Protein AF-A0A812PY19-F1 (afdb_monomer_lite)

Radius of gyration: 70.8 Å; chains: 1; bounding box: 103×45×211 Å

Structure (mmCIF, N/CA/C/O backbone):
data_AF-A0A812PY19-F1
#
_entry.id   AF-A0A812PY19-F1
#
loop_
_atom_site.group_PDB
_atom_site.id
_atom_site.type_symbol
_atom_site.label_atom_id
_atom_site.label_alt_id
_atom_site.label_comp_id
_atom_site.label_asym_id
_atom_site.label_entity_id
_atom_site.label_seq_id
_atom_site.pdbx_PDB_ins_code
_atom_site.Cartn_x
_atom_site.Cartn_y
_atom_site.Cartn_z
_atom_site.occupancy
_atom_site.B_iso_or_equiv
_atom_site.auth_seq_id
_atom_site.auth_comp_id
_atom_site.auth_asym_id
_atom_site.auth_atom_id
_atom_site.pdbx_PDB_model_num
ATOM 1 N N . MET A 1 1 ? 29.031 12.511 -38.039 1.00 72.50 1 MET A N 1
ATOM 2 C CA . MET A 1 1 ? 30.240 11.744 -37.637 1.00 72.50 1 MET A CA 1
ATOM 3 C C . MET A 1 1 ? 30.817 12.139 -36.275 1.00 72.50 1 MET A C 1
ATOM 5 O O . MET A 1 1 ? 30.795 11.296 -35.391 1.00 72.50 1 MET A O 1
ATOM 9 N N . GLN A 1 2 ? 31.291 13.374 -36.047 1.00 78.25 2 GLN A N 1
ATOM 10 C CA . GLN A 1 2 ? 31.899 13.761 -34.751 1.00 78.25 2 GLN A CA 1
ATOM 11 C C . GLN A 1 2 ? 30.943 13.618 -33.550 1.00 78.25 2 GLN A C 1
ATOM 13 O O . GLN A 1 2 ? 31.349 13.144 -32.495 1.00 78.25 2 GLN A O 1
ATOM 18 N N . LYS A 1 3 ? 29.652 13.936 -33.733 1.00 83.81 3 LYS A N 1
ATOM 19 C CA . LYS A 1 3 ? 28.609 13.741 -32.708 1.00 83.81 3 LYS A CA 1
ATOM 20 C C . LYS A 1 3 ? 28.518 12.274 -32.245 1.00 83.81 3 LYS A C 1
ATOM 22 O O . LYS A 1 3 ? 28.540 12.000 -31.049 1.00 83.81 3 LYS A O 1
ATOM 27 N N . LEU A 1 4 ? 28.527 11.321 -33.184 1.00 83.88 4 LEU A N 1
ATOM 28 C CA . LEU A 1 4 ? 28.484 9.878 -32.893 1.00 83.88 4 LEU A CA 1
ATOM 29 C C . LEU A 1 4 ? 29.721 9.391 -32.121 1.00 83.88 4 LEU A C 1
ATOM 31 O O . LEU A 1 4 ?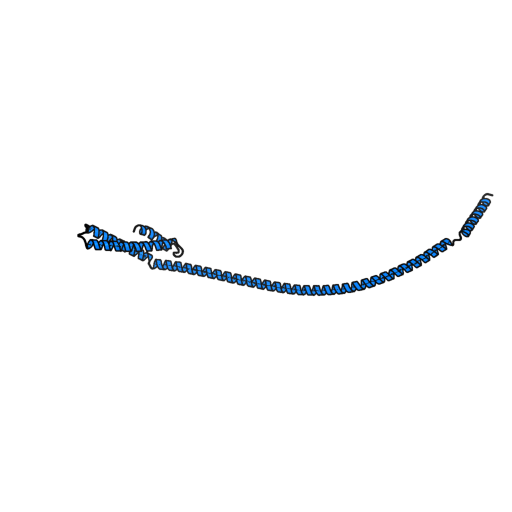 29.601 8.515 -31.267 1.00 83.88 4 LEU A O 1
ATOM 35 N N . GLN A 1 5 ? 30.894 9.981 -32.378 1.00 82.62 5 GLN A N 1
ATOM 36 C CA . GLN A 1 5 ? 32.133 9.640 -31.668 1.00 82.62 5 GLN A CA 1
ATOM 37 C C . GLN A 1 5 ? 32.086 10.014 -30.177 1.00 82.62 5 GLN A C 1
ATOM 39 O O . GLN A 1 5 ? 32.750 9.362 -29.377 1.00 82.62 5 GLN A O 1
ATOM 44 N N . GLY A 1 6 ? 31.288 11.018 -29.795 1.00 85.12 6 GLY A N 1
ATOM 45 C CA . GLY A 1 6 ? 31.064 11.386 -28.393 1.00 85.12 6 GLY A CA 1
ATOM 46 C C . GLY A 1 6 ? 29.953 10.577 -27.717 1.00 85.12 6 GLY A C 1
ATOM 47 O O . GLY A 1 6 ? 30.121 10.120 -26.589 1.00 85.12 6 GLY A O 1
ATOM 48 N N . LEU A 1 7 ? 28.836 10.355 -28.417 1.00 89.69 7 LEU A N 1
ATOM 49 C CA . LEU A 1 7 ? 27.648 9.704 -27.849 1.00 89.69 7 LEU A CA 1
ATOM 50 C C . LEU A 1 7 ? 27.813 8.187 -27.670 1.00 89.69 7 LEU A C 1
ATOM 52 O O . LEU A 1 7 ? 27.330 7.607 -26.697 1.00 89.69 7 LEU A O 1
ATOM 56 N N . PHE A 1 8 ? 28.508 7.521 -28.592 1.00 91.62 8 PHE A N 1
ATOM 57 C CA . PHE A 1 8 ? 28.593 6.062 -28.598 1.00 91.62 8 PHE A CA 1
ATOM 58 C C . PHE A 1 8 ? 29.410 5.456 -27.434 1.00 91.62 8 PHE A C 1
ATOM 60 O O . PHE A 1 8 ? 28.961 4.463 -26.851 1.00 91.62 8 PHE A O 1
ATOM 67 N N . PRO A 1 9 ? 30.564 6.024 -27.018 1.00 92.75 9 PRO A N 1
ATOM 68 C CA . PRO A 1 9 ? 31.274 5.567 -25.821 1.00 92.75 9 PRO A CA 1
ATOM 69 C C . PRO A 1 9 ? 30.437 5.704 -24.547 1.00 92.75 9 PRO A C 1
ATOM 71 O O . PRO A 1 9 ? 30.448 4.809 -23.699 1.00 92.75 9 PRO A O 1
ATOM 74 N N . GLU A 1 10 ? 29.682 6.798 -24.424 1.00 91.94 10 GLU A N 1
ATOM 75 C CA . GLU A 1 10 ? 28.780 7.004 -23.296 1.00 91.94 10 GLU A CA 1
ATOM 76 C C . GLU A 1 10 ? 27.655 5.966 -23.292 1.00 91.94 10 GLU A C 1
ATOM 78 O O . GLU A 1 10 ? 27.400 5.341 -22.263 1.00 91.94 10 GLU A O 1
ATOM 83 N N . TRP A 1 11 ? 27.044 5.712 -24.448 1.00 94.94 11 TRP A N 1
ATOM 84 C CA . TRP A 1 11 ? 26.021 4.683 -24.597 1.00 94.94 11 TRP A CA 1
ATOM 85 C C . TRP A 1 11 ? 26.539 3.293 -24.222 1.00 94.94 11 TRP A C 1
ATOM 87 O O . TRP A 1 11 ? 25.892 2.578 -23.456 1.00 94.94 11 TRP A O 1
ATOM 97 N N . ARG A 1 12 ? 27.740 2.928 -24.688 1.00 93.19 12 ARG A N 1
ATOM 98 C CA . ARG A 1 12 ? 28.371 1.645 -24.352 1.00 93.19 12 ARG A CA 1
ATOM 99 C C . ARG A 1 12 ? 28.661 1.531 -22.855 1.00 93.19 12 ARG A C 1
ATOM 101 O O . ARG A 1 12 ? 28.470 0.459 -22.285 1.00 93.19 12 ARG A O 1
ATOM 108 N N . ARG A 1 13 ? 29.085 2.624 -22.212 1.00 94.00 13 ARG A N 1
ATOM 109 C CA . ARG A 1 13 ? 29.260 2.675 -20.755 1.00 94.00 13 ARG A CA 1
ATOM 110 C C . ARG A 1 13 ? 27.929 2.420 -20.051 1.00 94.00 13 ARG A C 1
ATOM 112 O O . ARG A 1 13 ? 27.855 1.510 -19.235 1.00 94.00 13 ARG A O 1
ATOM 119 N N . LEU A 1 14 ? 26.883 3.171 -20.402 1.00 93.12 14 LEU A N 1
ATOM 120 C CA . LEU A 1 14 ? 25.559 3.047 -19.784 1.00 93.12 14 LEU A CA 1
ATOM 121 C C . LEU A 1 14 ? 24.952 1.651 -19.974 1.00 93.12 14 LEU A C 1
ATOM 123 O O . LEU A 1 14 ? 24.396 1.104 -19.024 1.00 93.12 14 LEU A O 1
ATOM 127 N N . LEU A 1 15 ? 25.132 1.042 -21.152 1.00 93.62 15 LEU A N 1
ATOM 128 C CA . LEU A 1 15 ? 24.702 -0.329 -21.439 1.00 93.62 15 LEU A CA 1
ATOM 129 C C . LEU A 1 15 ? 25.294 -1.350 -20.451 1.00 93.62 15 LEU A C 1
ATOM 131 O O . LEU A 1 15 ? 24.633 -2.321 -20.084 1.00 93.62 15 LEU A O 1
ATOM 135 N N . GLN A 1 16 ? 26.548 -1.152 -20.040 1.00 90.06 16 GLN A N 1
ATOM 136 C CA . GLN A 1 16 ? 27.258 -2.068 -19.147 1.00 90.06 16 GLN A CA 1
ATOM 137 C C . GLN A 1 16 ? 27.025 -1.753 -17.667 1.00 90.06 16 GLN A C 1
ATOM 139 O O . GLN A 1 16 ? 26.966 -2.675 -16.855 1.00 90.06 16 GLN A O 1
ATOM 144 N N . THR A 1 17 ? 26.912 -0.472 -17.305 1.00 89.81 17 THR A N 1
ATOM 145 C CA . THR A 1 17 ? 26.901 -0.043 -15.900 1.00 89.81 17 THR A CA 1
ATOM 146 C C . THR A 1 17 ? 25.509 0.064 -15.294 1.00 89.81 17 THR A C 1
ATOM 148 O O . THR A 1 17 ? 25.368 -0.102 -14.085 1.00 89.81 17 THR A O 1
ATOM 151 N N . GLU A 1 18 ? 24.484 0.369 -16.090 1.00 91.00 18 GLU A N 1
ATOM 152 C CA . GLU A 1 18 ? 23.144 0.667 -15.578 1.00 91.00 18 GLU A CA 1
ATOM 153 C C . GLU A 1 18 ? 22.121 -0.415 -15.941 1.00 91.00 18 GLU A C 1
ATOM 155 O O . GLU A 1 18 ? 22.336 -1.257 -16.814 1.00 91.00 18 GLU A O 1
ATOM 160 N N . ASN A 1 19 ? 20.981 -0.405 -15.241 1.00 90.38 19 ASN A N 1
ATOM 161 C CA . ASN A 1 19 ? 19.816 -1.163 -15.679 1.00 90.38 19 ASN A CA 1
ATOM 162 C C . ASN A 1 19 ? 19.140 -0.381 -16.808 1.00 90.38 19 ASN A C 1
ATOM 164 O O . ASN A 1 19 ? 18.498 0.647 -16.576 1.00 90.38 19 ASN A O 1
ATOM 168 N N . THR A 1 20 ? 19.280 -0.896 -18.021 1.00 90.88 20 THR A N 1
ATOM 169 C CA . THR A 1 20 ? 18.811 -0.270 -19.265 1.00 90.88 20 THR A CA 1
ATOM 170 C C . THR A 1 20 ? 17.306 -0.010 -19.283 1.00 90.88 20 THR A C 1
ATOM 172 O O . THR A 1 20 ? 16.842 0.932 -19.920 1.00 90.88 20 THR A O 1
ATOM 175 N N . ALA A 1 21 ? 16.528 -0.795 -18.538 1.00 87.94 21 ALA A N 1
ATOM 176 C CA . ALA A 1 21 ? 15.084 -0.642 -18.468 1.00 87.94 21 ALA A CA 1
ATOM 177 C C . ALA A 1 21 ? 14.628 0.410 -17.429 1.00 87.94 21 ALA A C 1
ATOM 179 O O . ALA A 1 21 ? 13.515 0.931 -17.545 1.00 87.94 21 ALA A O 1
ATOM 180 N N . ARG A 1 22 ? 15.472 0.776 -16.448 1.00 88.69 22 ARG A N 1
ATOM 181 C CA . ARG A 1 22 ? 15.207 1.867 -15.478 1.00 88.69 22 ARG A CA 1
ATOM 182 C C . ARG A 1 22 ? 15.828 3.202 -15.859 1.00 88.69 22 ARG A C 1
ATOM 184 O O . ARG A 1 22 ? 15.306 4.234 -15.457 1.00 88.69 22 ARG A O 1
ATOM 191 N N . SER A 1 23 ? 16.964 3.180 -16.544 1.00 93.31 23 SER A N 1
ATOM 192 C CA . SER A 1 23 ? 17.710 4.396 -16.852 1.00 93.31 23 SER A CA 1
ATOM 193 C C . SER A 1 23 ? 17.048 5.158 -17.996 1.00 93.31 23 SER A C 1
ATOM 195 O O . SER A 1 23 ? 17.115 4.735 -19.148 1.00 93.31 23 SER A O 1
ATOM 197 N N . GLU A 1 24 ? 16.419 6.291 -17.683 1.00 92.38 24 GLU A N 1
ATOM 198 C CA . GLU A 1 24 ? 15.851 7.188 -18.699 1.00 92.38 24 GLU A CA 1
ATOM 199 C C . GLU A 1 24 ? 16.943 7.760 -19.606 1.00 92.38 24 GLU A C 1
ATOM 201 O O . GLU A 1 24 ? 16.808 7.720 -20.825 1.00 92.38 24 GLU A O 1
ATOM 206 N N . ARG A 1 25 ? 18.097 8.132 -19.035 1.00 92.31 25 ARG A N 1
ATOM 207 C CA . ARG A 1 25 ? 19.262 8.603 -19.799 1.00 92.31 25 ARG A CA 1
ATOM 208 C C . ARG A 1 25 ? 19.726 7.582 -20.837 1.00 92.31 25 ARG A C 1
ATOM 210 O O . ARG A 1 25 ? 20.057 7.956 -21.956 1.00 92.31 25 ARG A O 1
ATOM 217 N N . PHE A 1 26 ? 19.755 6.291 -20.489 1.00 94.19 26 PHE A N 1
ATOM 218 C CA . PHE A 1 26 ? 20.101 5.249 -21.457 1.00 94.19 26 PHE A CA 1
ATOM 219 C C . PHE A 1 26 ? 19.066 5.151 -22.584 1.00 94.19 26 PHE A C 1
ATOM 221 O O . PHE A 1 26 ? 19.457 5.031 -23.742 1.00 94.19 26 PHE A O 1
ATOM 228 N N . LYS A 1 27 ? 17.764 5.205 -22.268 1.00 93.38 27 LYS A N 1
ATOM 229 C CA . LYS A 1 27 ? 16.686 5.126 -23.270 1.00 93.38 27 LYS A CA 1
ATOM 230 C C . LYS A 1 27 ? 16.719 6.309 -24.232 1.00 93.38 27 LYS A C 1
ATOM 232 O O . LYS A 1 27 ? 16.662 6.097 -25.441 1.00 93.38 27 LYS A O 1
ATOM 237 N N . GLU A 1 28 ? 16.854 7.521 -23.699 1.00 94.12 28 GLU A N 1
ATOM 238 C CA . GLU A 1 28 ? 16.991 8.756 -24.475 1.00 94.12 28 GLU A CA 1
ATOM 239 C C . GLU A 1 28 ? 18.202 8.671 -25.403 1.00 94.12 28 GLU A C 1
ATOM 241 O O . GLU A 1 28 ? 18.055 8.787 -26.617 1.00 94.12 28 GLU A O 1
ATOM 246 N N . LEU A 1 29 ? 19.378 8.351 -24.854 1.00 93.94 29 LEU A N 1
ATOM 247 C CA . LEU A 1 29 ? 20.615 8.249 -25.625 1.00 93.94 29 LEU A CA 1
ATOM 248 C C . LEU A 1 29 ? 20.565 7.130 -26.677 1.00 93.94 29 LEU A C 1
ATOM 250 O O . LEU A 1 29 ? 21.085 7.291 -27.778 1.00 93.94 29 LEU A O 1
ATOM 254 N N . HIS A 1 30 ? 19.945 5.989 -26.361 1.00 93.88 30 HIS A N 1
ATOM 255 C CA . HIS A 1 30 ? 19.768 4.887 -27.307 1.00 93.88 30 HIS A CA 1
ATOM 256 C C . HIS A 1 30 ? 18.837 5.278 -28.463 1.00 93.88 30 HIS A C 1
ATOM 258 O O . HIS A 1 30 ? 19.130 4.942 -29.610 1.00 93.88 30 HIS A O 1
ATOM 264 N N . SER A 1 31 ? 17.751 6.006 -28.180 1.00 93.94 31 SER A N 1
ATOM 265 C CA . SER A 1 31 ? 16.839 6.522 -29.206 1.00 93.94 31 SER A CA 1
ATOM 266 C C . SER A 1 31 ? 17.488 7.619 -30.052 1.00 93.94 31 SER A C 1
ATOM 268 O O . SER A 1 31 ? 17.343 7.602 -31.272 1.00 93.94 31 SER A O 1
ATOM 270 N N . GLU A 1 32 ? 18.221 8.547 -29.429 1.00 94.06 32 GLU A N 1
ATOM 271 C CA . GLU A 1 32 ? 18.944 9.612 -30.130 1.00 94.06 32 GLU A CA 1
ATOM 272 C C . GLU A 1 32 ? 19.991 9.018 -31.076 1.00 94.06 32 GLU A C 1
ATOM 274 O O . GLU A 1 32 ? 20.000 9.330 -32.263 1.00 94.06 32 GLU A O 1
ATOM 279 N N . LEU A 1 33 ? 20.823 8.090 -30.589 1.00 94.00 33 LEU A N 1
ATOM 280 C CA . LEU A 1 33 ? 21.809 7.404 -31.423 1.00 94.00 33 LEU A CA 1
ATOM 281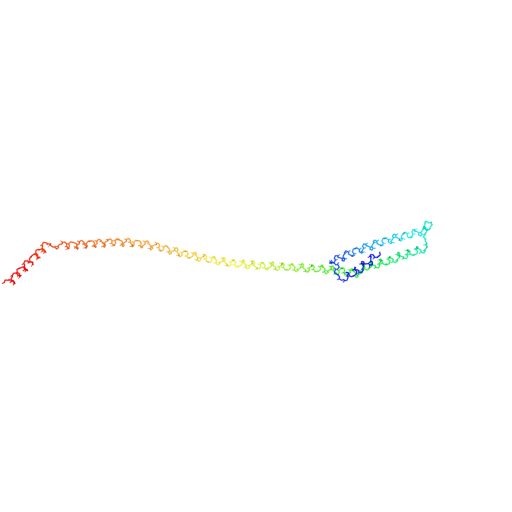 C C . LEU A 1 33 ? 21.165 6.630 -32.574 1.00 94.00 33 LEU A C 1
ATOM 283 O O . LEU A 1 33 ? 21.684 6.663 -33.685 1.00 94.00 33 LEU A O 1
ATOM 287 N N . ALA A 1 34 ? 20.050 5.937 -32.334 1.00 93.19 34 ALA A N 1
ATOM 288 C CA . ALA A 1 34 ? 19.363 5.196 -33.386 1.00 93.19 34 ALA A CA 1
ATOM 289 C C . ALA A 1 34 ? 18.868 6.125 -34.507 1.00 93.19 34 ALA A C 1
ATOM 291 O O . ALA A 1 34 ? 19.090 5.814 -35.677 1.00 93.19 34 ALA A O 1
ATOM 292 N N . GLY A 1 35 ? 18.266 7.265 -34.150 1.00 93.19 35 GLY A N 1
ATOM 293 C CA . GLY A 1 35 ? 17.806 8.263 -35.117 1.00 93.19 35 GLY A CA 1
ATOM 294 C C . GLY A 1 35 ? 18.955 8.918 -35.887 1.00 93.19 35 GLY A C 1
ATOM 295 O O . GLY A 1 35 ? 18.905 9.010 -37.109 1.00 93.19 35 GLY A O 1
ATOM 296 N N . GLU A 1 36 ? 20.032 9.299 -35.199 1.00 93.38 36 GLU A N 1
ATOM 297 C CA . GLU A 1 36 ? 21.214 9.913 -35.825 1.00 93.38 36 GLU A CA 1
ATOM 298 C C . GLU A 1 36 ? 21.941 8.954 -36.784 1.00 93.38 36 GLU A C 1
ATOM 300 O O . GLU A 1 36 ? 22.426 9.374 -37.836 1.00 93.38 36 GLU A O 1
ATOM 305 N N . LEU A 1 37 ? 22.021 7.659 -36.449 1.00 93.50 37 LEU A N 1
ATOM 306 C CA . LEU A 1 37 ? 22.593 6.642 -37.340 1.00 93.50 37 LEU A CA 1
ATOM 307 C C . LEU A 1 37 ? 21.742 6.448 -38.602 1.00 93.50 37 LEU A C 1
ATOM 309 O O . LEU A 1 37 ? 22.296 6.272 -39.686 1.00 93.50 37 LEU A O 1
ATOM 313 N N . GLU A 1 38 ? 20.415 6.471 -38.468 1.00 93.50 38 GLU A N 1
ATOM 314 C CA . GLU A 1 38 ? 19.488 6.341 -39.594 1.00 93.50 38 GLU A CA 1
ATOM 315 C C . GLU A 1 38 ? 19.556 7.560 -40.517 1.00 93.50 38 GLU A C 1
ATOM 317 O O . GLU A 1 38 ? 19.735 7.402 -41.724 1.00 93.50 38 GLU A O 1
ATOM 322 N N . GLN A 1 39 ? 19.527 8.769 -39.951 1.00 94.38 39 GLN A N 1
ATOM 323 C CA . GLN A 1 39 ? 19.666 10.004 -40.717 1.00 94.38 39 GLN A CA 1
ATOM 324 C C . GLN A 1 39 ? 21.001 10.057 -41.470 1.00 94.38 39 GLN A C 1
ATOM 326 O O . GLN A 1 39 ? 21.017 10.320 -42.669 1.00 94.38 39 GLN A O 1
ATOM 331 N N . LEU A 1 40 ? 22.120 9.730 -40.810 1.00 93.88 40 LEU A N 1
ATOM 332 C CA . LEU A 1 40 ? 23.425 9.762 -41.474 1.00 93.88 40 LEU A CA 1
ATOM 333 C C . LEU A 1 40 ? 23.554 8.686 -42.564 1.00 93.88 40 LEU A C 1
ATOM 335 O O . LEU A 1 40 ? 24.294 8.879 -43.527 1.00 93.88 40 LEU A O 1
ATOM 339 N N . SER A 1 41 ? 22.848 7.560 -42.433 1.00 93.88 41 SER A N 1
ATOM 340 C CA . SER A 1 41 ? 22.784 6.551 -43.494 1.00 93.88 41 SER A CA 1
ATOM 341 C C . SER A 1 41 ? 22.118 7.114 -44.751 1.00 93.88 41 SER A C 1
ATOM 343 O O . SER A 1 41 ? 22.664 6.944 -45.841 1.00 93.88 41 SER A O 1
ATOM 345 N N . LEU A 1 42 ? 20.991 7.817 -44.593 1.00 95.06 42 LEU A N 1
ATOM 346 C CA . LEU A 1 42 ? 20.278 8.468 -45.697 1.00 95.06 42 LEU A CA 1
ATOM 347 C C . LEU A 1 42 ? 21.136 9.563 -46.345 1.00 95.06 42 LEU A C 1
ATOM 349 O O . LEU A 1 42 ? 21.299 9.575 -47.562 1.00 95.06 42 LEU A O 1
ATOM 353 N N . ASP A 1 43 ? 21.784 10.406 -45.538 1.00 95.38 43 ASP A N 1
ATOM 354 C CA . ASP A 1 43 ? 22.687 11.446 -46.045 1.00 95.38 43 ASP A CA 1
ATOM 355 C C . ASP A 1 43 ? 23.824 10.841 -46.897 1.00 95.38 43 ASP A C 1
ATOM 357 O O . ASP A 1 43 ? 24.215 11.387 -47.932 1.00 95.38 43 ASP A O 1
ATOM 361 N N . LEU A 1 44 ? 24.368 9.684 -46.497 1.00 95.19 44 LEU A N 1
ATOM 362 C CA . LEU A 1 44 ? 25.396 8.981 -47.272 1.00 95.19 44 LEU A CA 1
ATOM 363 C C . LEU A 1 44 ? 24.848 8.323 -48.547 1.00 95.19 44 LEU A C 1
ATOM 365 O O . LEU A 1 44 ? 25.614 8.159 -49.505 1.00 95.19 44 LEU A O 1
ATOM 369 N N . ASP A 1 45 ? 23.576 7.913 -48.577 1.00 95.19 45 ASP A N 1
ATOM 370 C CA . ASP A 1 45 ? 22.878 7.457 -49.791 1.00 95.19 45 ASP A CA 1
ATOM 371 C C . ASP A 1 45 ? 22.750 8.600 -50.800 1.00 95.19 45 ASP A C 1
ATOM 373 O O . ASP A 1 45 ? 23.160 8.445 -51.957 1.00 95.19 45 ASP A O 1
ATOM 377 N N . ASP A 1 46 ? 22.336 9.778 -50.343 1.00 95.94 46 ASP A N 1
ATOM 378 C CA . ASP A 1 46 ? 22.197 10.973 -51.177 1.00 95.94 46 ASP A CA 1
ATOM 379 C C . ASP A 1 46 ? 23.547 11.467 -51.718 1.00 95.94 46 ASP A C 1
ATOM 381 O O . ASP A 1 46 ? 23.691 11.782 -52.908 1.00 95.94 46 ASP A O 1
ATOM 385 N N . ILE A 1 47 ? 24.588 11.482 -50.877 1.00 94.44 47 ILE A N 1
ATOM 386 C CA . ILE A 1 47 ? 25.946 11.845 -51.305 1.00 94.44 47 ILE A CA 1
ATOM 387 C C . ILE A 1 47 ? 26.474 10.829 -52.327 1.00 94.44 47 ILE A C 1
ATOM 389 O O . ILE A 1 47 ? 27.078 11.221 -53.329 1.00 94.44 47 ILE A O 1
ATOM 393 N N . HIS A 1 48 ? 26.230 9.531 -52.126 1.00 95.00 48 HIS A N 1
ATOM 394 C CA . HIS A 1 48 ? 26.631 8.496 -53.081 1.00 95.00 48 HIS A CA 1
ATOM 395 C C . HIS A 1 48 ? 25.923 8.652 -54.439 1.00 95.00 48 HIS A C 1
ATOM 397 O O . HIS A 1 48 ? 26.563 8.551 -55.493 1.00 95.00 48 HIS A O 1
ATOM 403 N N . ALA A 1 49 ? 24.619 8.940 -54.429 1.00 94.75 49 ALA A N 1
ATOM 404 C CA . ALA A 1 49 ? 23.849 9.218 -55.639 1.00 94.75 49 ALA A CA 1
ATOM 405 C C . ALA A 1 49 ? 24.376 10.465 -56.368 1.00 94.75 49 ALA A C 1
ATOM 407 O O . ALA A 1 49 ? 24.567 10.441 -57.585 1.00 94.75 49 ALA A O 1
ATOM 408 N N . THR A 1 50 ? 24.711 11.519 -55.620 1.00 94.00 50 THR A N 1
ATOM 409 C CA . THR A 1 50 ? 25.292 12.754 -56.168 1.00 94.00 50 THR A CA 1
ATOM 410 C C . THR A 1 50 ? 26.647 12.497 -56.829 1.00 94.00 50 THR A C 1
ATOM 412 O O . THR A 1 50 ? 26.896 12.984 -57.932 1.00 94.00 50 THR A O 1
ATOM 415 N N . ILE A 1 51 ? 27.514 11.694 -56.202 1.00 92.56 51 ILE A N 1
ATOM 416 C CA . ILE A 1 51 ? 28.801 11.282 -56.786 1.00 92.56 51 ILE A CA 1
ATOM 417 C C . ILE A 1 51 ? 28.571 10.530 -58.103 1.00 92.56 51 ILE A C 1
ATOM 419 O O . ILE A 1 51 ? 29.194 10.863 -59.109 1.00 92.56 51 ILE A O 1
ATOM 423 N N . SER A 1 52 ? 27.633 9.581 -58.119 1.00 92.06 52 SER A N 1
ATOM 424 C CA . SER A 1 52 ? 27.310 8.783 -59.310 1.00 92.06 52 SER A CA 1
ATOM 425 C C . SER A 1 52 ? 26.769 9.648 -60.461 1.00 92.06 52 SER A C 1
ATOM 427 O O . SER A 1 52 ? 27.132 9.454 -61.620 1.00 92.06 52 SER A O 1
ATOM 429 N N . MET A 1 53 ? 25.943 10.652 -60.150 1.00 92.19 53 MET A N 1
ATOM 430 C CA . MET A 1 53 ? 25.431 11.617 -61.129 1.00 92.19 53 MET A CA 1
ATOM 431 C C . MET A 1 53 ? 26.552 12.475 -61.732 1.00 92.19 53 MET A C 1
ATOM 433 O O . MET A 1 53 ? 26.592 12.678 -62.946 1.00 92.19 53 MET A O 1
ATOM 437 N N . VAL A 1 54 ? 27.474 12.967 -60.899 1.00 91.62 54 VAL A N 1
ATOM 438 C CA . VAL A 1 54 ? 28.633 13.749 -61.356 1.00 91.62 54 VAL A CA 1
ATOM 439 C C . VAL A 1 54 ? 29.541 12.904 -62.249 1.00 91.62 54 VAL A C 1
ATOM 441 O O . VAL A 1 54 ? 30.001 13.389 -63.281 1.00 91.62 54 VAL A O 1
ATOM 444 N N . GLU A 1 55 ? 29.762 11.634 -61.900 1.00 88.94 55 GLU A N 1
ATOM 445 C CA . GLU A 1 55 ? 30.536 10.697 -62.721 1.00 88.94 55 GLU A CA 1
ATOM 446 C C . GLU A 1 55 ? 29.908 10.457 -64.095 1.00 88.94 55 GLU A C 1
ATOM 448 O O . GLU A 1 55 ? 30.632 10.401 -65.088 1.00 88.94 55 GLU A O 1
ATOM 453 N N . GLY A 1 56 ? 28.577 10.374 -64.163 1.00 88.19 56 GLY A N 1
ATOM 454 C CA . GLY A 1 56 ? 27.836 10.235 -65.416 1.00 88.19 56 GLY A CA 1
ATOM 455 C C . GLY A 1 56 ? 27.825 11.495 -66.288 1.00 88.19 56 GLY A C 1
ATOM 456 O O . GLY A 1 56 ? 27.558 11.396 -67.483 1.00 88.19 56 GLY A O 1
ATOM 457 N N . ASN A 1 57 ? 28.135 12.672 -65.728 1.00 89.88 57 ASN A N 1
ATOM 458 C CA . ASN A 1 57 ? 28.059 13.952 -66.437 1.00 89.88 57 ASN A CA 1
ATOM 459 C C . ASN A 1 57 ? 29.319 14.828 -66.270 1.00 89.88 57 ASN A C 1
ATOM 461 O O . ASN A 1 57 ? 29.255 16.012 -65.923 1.00 89.88 57 ASN A O 1
ATOM 465 N N . ARG A 1 58 ? 30.493 14.251 -66.561 1.00 85.44 58 ARG A N 1
ATOM 466 C CA . ARG A 1 58 ? 31.805 14.925 -66.445 1.00 85.44 58 ARG A CA 1
ATOM 467 C C . ARG A 1 58 ? 31.952 16.208 -67.267 1.00 85.44 58 ARG A C 1
ATOM 469 O O . ARG A 1 58 ? 32.770 17.050 -66.920 1.00 85.44 58 ARG A O 1
ATOM 476 N N . GLY A 1 59 ? 31.184 16.367 -68.347 1.00 82.00 59 GLY A N 1
ATOM 477 C CA . GLY A 1 59 ? 31.235 17.563 -69.194 1.00 82.00 59 GLY A CA 1
ATOM 478 C C . GLY A 1 59 ? 30.625 18.809 -68.542 1.00 82.00 59 GLY A C 1
ATOM 479 O O . GLY A 1 59 ? 31.034 19.923 -68.854 1.00 82.00 59 GLY A O 1
ATOM 480 N N . THR A 1 60 ? 29.667 18.636 -67.624 1.00 85.44 60 THR A N 1
ATOM 481 C CA . THR A 1 60 ? 29.005 19.743 -66.910 1.00 85.44 60 THR A CA 1
ATOM 482 C C . THR A 1 60 ? 29.718 20.104 -65.605 1.00 85.44 60 THR A C 1
ATOM 484 O O . THR A 1 60 ? 29.683 21.259 -65.185 1.00 85.44 60 THR A O 1
ATOM 487 N N . PHE A 1 61 ? 30.393 19.143 -64.970 1.00 85.25 61 PHE A N 1
ATOM 488 C CA . PHE A 1 61 ? 31.046 19.327 -63.674 1.00 85.25 61 PHE A CA 1
ATOM 489 C C . PHE A 1 61 ? 32.574 19.260 -63.799 1.00 85.25 61 PHE A C 1
ATOM 491 O O . PHE A 1 61 ? 33.138 18.203 -64.069 1.00 85.25 61 PHE A O 1
ATOM 498 N N . GLN A 1 62 ? 33.264 20.372 -63.531 1.00 84.19 62 GLN A N 1
ATOM 499 C CA . GLN A 1 62 ? 34.734 20.449 -63.547 1.00 84.19 62 GLN A CA 1
ATOM 500 C C . GLN A 1 62 ? 35.349 19.897 -62.243 1.00 84.19 62 GLN A C 1
ATOM 502 O O . GLN A 1 62 ? 35.955 20.633 -61.468 1.00 84.19 62 GLN A O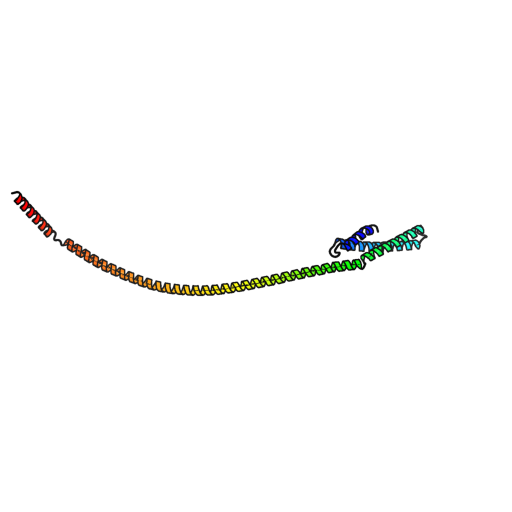 1
ATOM 507 N N . ILE A 1 63 ? 35.162 18.603 -61.967 1.00 87.69 63 ILE A N 1
ATOM 508 C CA . ILE A 1 63 ? 35.710 17.916 -60.783 1.00 87.69 63 ILE A CA 1
ATOM 509 C C . ILE A 1 63 ? 36.762 16.893 -61.226 1.00 87.69 63 ILE A C 1
ATOM 511 O O . ILE A 1 63 ? 36.519 16.102 -62.138 1.00 87.69 63 ILE A O 1
ATOM 515 N N . SER A 1 64 ? 37.926 16.898 -60.568 1.00 90.19 64 SER A N 1
ATOM 516 C CA . SER A 1 64 ? 39.030 15.983 -60.875 1.00 90.19 64 SER A CA 1
ATOM 517 C C . SER A 1 64 ? 38.747 14.546 -60.421 1.00 90.19 64 SER A C 1
ATOM 519 O O . SER A 1 64 ? 38.009 14.297 -59.466 1.00 90.19 64 SER A O 1
ATOM 521 N N . ASP A 1 65 ? 39.381 13.578 -61.080 1.00 87.94 65 ASP A N 1
ATOM 522 C CA . ASP A 1 65 ? 39.255 12.156 -60.728 1.00 87.94 65 ASP A CA 1
ATOM 523 C C . ASP A 1 65 ? 39.801 11.848 -59.334 1.00 87.94 65 ASP A C 1
ATOM 525 O O . ASP A 1 65 ? 39.237 11.031 -58.608 1.00 87.94 65 ASP A O 1
ATOM 529 N N . ALA A 1 66 ? 40.866 12.547 -58.932 1.00 90.00 66 ALA A N 1
ATOM 530 C CA . ALA A 1 66 ? 41.435 12.431 -57.594 1.00 90.00 66 ALA A CA 1
ATOM 531 C C . ALA A 1 66 ? 40.437 12.874 -56.509 1.00 90.00 66 ALA A C 1
ATOM 533 O O . ALA A 1 66 ? 40.313 12.214 -55.476 1.00 90.00 66 ALA A O 1
ATOM 534 N N . GLU A 1 67 ? 39.688 13.950 -56.761 1.00 91.06 67 GLU A N 1
ATOM 535 C CA . GLU A 1 67 ? 38.669 14.456 -55.840 1.00 91.06 67 GLU A CA 1
ATOM 536 C C . GLU A 1 67 ? 37.467 13.504 -55.745 1.00 91.06 67 GLU A C 1
ATOM 538 O O . GLU A 1 67 ? 37.017 13.187 -54.644 1.00 91.06 67 GLU A O 1
ATOM 543 N N . LEU A 1 68 ? 36.976 12.963 -56.867 1.00 91.12 68 LEU A N 1
ATOM 544 C CA . LEU A 1 68 ? 35.903 11.959 -56.825 1.00 91.12 68 LEU A CA 1
ATOM 545 C C . LEU A 1 68 ? 36.332 10.659 -56.142 1.00 91.12 68 LEU A C 1
ATOM 547 O O . LEU A 1 68 ? 35.559 10.092 -55.369 1.00 91.12 68 LEU A O 1
ATOM 551 N N . ALA A 1 69 ? 37.571 10.212 -56.360 1.00 91.56 69 ALA A N 1
ATOM 552 C CA . ALA A 1 69 ? 38.120 9.055 -55.661 1.00 91.56 69 ALA A CA 1
ATOM 553 C C . ALA A 1 69 ? 38.190 9.291 -54.140 1.00 91.56 69 ALA A C 1
ATOM 555 O O . ALA A 1 69 ? 37.847 8.395 -53.365 1.00 91.56 69 ALA A O 1
ATOM 556 N N . SER A 1 70 ? 38.572 10.501 -53.712 1.00 94.94 70 SER A N 1
ATOM 557 C CA . SER A 1 70 ? 38.562 10.909 -52.301 1.00 94.94 70 SER A CA 1
ATOM 558 C C . SER A 1 70 ? 37.148 10.873 -51.707 1.00 94.94 70 SER A C 1
ATOM 560 O O . SER A 1 70 ? 36.921 10.242 -50.674 1.00 94.94 70 SER A O 1
ATOM 562 N N . ARG A 1 71 ? 36.157 11.448 -52.404 1.00 94.38 71 ARG A N 1
ATOM 563 C CA . ARG A 1 71 ? 34.747 11.449 -51.967 1.00 94.38 71 ARG A CA 1
ATOM 564 C C . ARG A 1 71 ? 34.157 10.045 -51.874 1.00 94.38 71 ARG A C 1
ATOM 566 O O . ARG A 1 71 ? 33.496 9.721 -50.891 1.00 94.38 71 ARG A O 1
ATOM 573 N N . ARG A 1 72 ? 34.435 9.186 -52.859 1.00 93.00 72 ARG A N 1
ATOM 574 C CA . ARG A 1 72 ? 34.010 7.778 -52.844 1.00 93.00 72 ARG A CA 1
ATOM 575 C C . ARG A 1 72 ? 34.601 7.034 -51.649 1.00 93.00 72 ARG A C 1
ATOM 577 O O . ARG A 1 72 ? 33.892 6.273 -50.987 1.00 93.00 72 ARG A O 1
ATOM 584 N N . ARG A 1 73 ? 35.885 7.264 -51.361 1.00 95.25 73 ARG A N 1
ATOM 585 C CA . ARG A 1 73 ? 36.560 6.668 -50.205 1.00 95.25 73 ARG A CA 1
ATOM 586 C C . ARG A 1 73 ? 35.907 7.116 -48.900 1.00 95.25 73 ARG A C 1
ATOM 588 O O . ARG A 1 73 ? 35.529 6.259 -48.111 1.00 95.25 73 ARG A O 1
ATOM 595 N N . PHE A 1 74 ? 35.672 8.417 -48.731 1.00 94.62 74 PHE A N 1
ATOM 596 C CA . PHE A 1 74 ? 34.995 8.960 -47.552 1.00 94.62 74 PHE A CA 1
ATOM 597 C C . PHE A 1 74 ? 33.610 8.337 -47.323 1.00 94.62 74 PHE A C 1
ATOM 599 O O . PHE A 1 74 ? 33.299 7.931 -46.204 1.00 94.62 74 PHE A O 1
ATOM 606 N N . VAL A 1 75 ? 32.785 8.221 -48.371 1.00 95.50 75 VAL A N 1
ATOM 607 C CA . VAL A 1 75 ? 31.456 7.593 -48.266 1.00 95.50 75 VAL A CA 1
ATOM 608 C C . VAL A 1 75 ? 31.577 6.124 -47.861 1.00 95.50 75 VAL A C 1
ATOM 610 O O . VAL A 1 75 ? 30.840 5.666 -46.992 1.00 95.50 75 VAL A O 1
ATOM 613 N N . THR A 1 76 ? 32.526 5.392 -48.447 1.00 94.75 76 THR A N 1
ATOM 614 C CA . THR A 1 76 ? 32.742 3.967 -48.149 1.00 94.75 76 THR A CA 1
ATOM 615 C C . THR A 1 76 ? 33.184 3.756 -46.698 1.00 94.75 76 THR A C 1
ATOM 617 O O . THR A 1 76 ? 32.592 2.946 -45.987 1.00 94.75 76 THR A O 1
ATOM 620 N N . GLU A 1 77 ? 34.175 4.518 -46.231 1.00 94.69 77 GLU A N 1
ATOM 621 C CA . GLU A 1 77 ? 34.664 4.467 -44.845 1.00 94.69 77 GLU A CA 1
ATOM 622 C C . GLU A 1 77 ? 33.570 4.874 -43.844 1.00 94.69 77 GLU A C 1
ATOM 624 O O . GLU A 1 77 ? 33.397 4.251 -42.790 1.00 94.69 77 GLU A O 1
ATOM 629 N N . SER A 1 78 ? 32.777 5.891 -44.194 1.00 94.06 78 SER A N 1
ATOM 630 C CA . SER A 1 78 ? 31.678 6.368 -43.353 1.00 94.06 78 SER A CA 1
ATOM 631 C C . SER A 1 78 ? 30.555 5.339 -43.226 1.00 94.06 78 SER A C 1
ATOM 633 O O . SER A 1 78 ? 30.053 5.127 -42.122 1.00 94.06 78 SER A O 1
ATOM 635 N N . ARG A 1 79 ? 30.209 4.645 -44.318 1.00 94.31 79 ARG A N 1
ATOM 636 C CA . ARG A 1 79 ? 29.232 3.545 -44.306 1.00 94.31 79 ARG A CA 1
ATOM 637 C C . ARG A 1 79 ? 29.693 2.378 -43.454 1.00 94.31 79 ARG A C 1
ATOM 639 O O . ARG A 1 79 ? 28.942 1.941 -42.591 1.00 94.31 79 ARG A O 1
ATOM 646 N N . GLN A 1 80 ? 30.935 1.928 -43.630 1.00 93.94 80 GLN A N 1
ATOM 647 C CA . GLN A 1 80 ? 31.491 0.840 -42.818 1.00 93.94 80 GLN A CA 1
ATOM 648 C C . GLN A 1 80 ? 31.449 1.170 -41.322 1.00 93.94 80 GLN A C 1
ATOM 650 O O . GLN A 1 80 ? 31.110 0.324 -40.495 1.00 93.94 80 GLN A O 1
ATOM 655 N N . THR A 1 81 ? 31.747 2.422 -40.970 1.00 91.62 81 THR A N 1
ATOM 656 C CA . THR A 1 81 ? 31.664 2.887 -39.583 1.00 91.62 81 THR A CA 1
ATOM 657 C C . THR A 1 81 ? 30.223 2.850 -39.066 1.00 91.62 81 THR A C 1
ATOM 659 O O . THR A 1 81 ? 29.986 2.322 -37.981 1.00 91.62 81 THR A O 1
ATOM 662 N N . LEU A 1 82 ? 29.253 3.368 -39.830 1.00 93.12 82 LEU A N 1
ATOM 663 C CA . LEU A 1 82 ? 27.837 3.339 -39.446 1.00 93.12 82 LEU A CA 1
ATOM 664 C C . LEU A 1 82 ? 27.305 1.916 -39.278 1.00 93.12 82 LEU A C 1
ATOM 666 O O . LEU A 1 82 ? 26.649 1.631 -38.278 1.00 93.12 82 LEU A O 1
ATOM 670 N N . GLU A 1 83 ? 27.627 1.019 -40.208 1.00 91.75 83 GLU A N 1
ATOM 671 C CA . GLU A 1 83 ? 27.227 -0.387 -40.145 1.00 91.75 83 GLU A CA 1
ATOM 672 C C . GLU A 1 83 ? 27.760 -1.066 -38.881 1.00 91.75 83 GLU A C 1
ATOM 674 O O . GLU A 1 83 ? 27.025 -1.792 -38.208 1.00 91.75 83 GLU A O 1
ATOM 679 N N . GLN A 1 84 ? 29.012 -0.794 -38.504 1.00 92.06 84 GLN A N 1
ATOM 680 C CA . GLN A 1 84 ? 29.591 -1.344 -37.281 1.00 92.06 84 GLN A CA 1
ATOM 681 C C . GLN A 1 84 ? 28.889 -0.810 -36.023 1.00 92.06 84 GLN A C 1
ATOM 683 O O . GLN A 1 84 ? 28.557 -1.589 -35.129 1.00 92.06 84 GLN A O 1
ATOM 688 N N . LEU A 1 85 ? 28.612 0.497 -35.953 1.00 91.94 85 LEU A N 1
ATOM 689 C CA . LEU A 1 85 ? 27.901 1.099 -34.817 1.00 91.94 85 LEU A CA 1
ATOM 690 C C . LEU A 1 85 ? 26.465 0.573 -34.708 1.00 91.94 85 LEU A C 1
ATOM 692 O O . LEU A 1 85 ? 25.994 0.232 -33.620 1.00 91.94 85 LEU A O 1
ATOM 696 N N . GLN A 1 86 ? 25.782 0.440 -35.844 1.00 91.94 86 GLN A N 1
ATOM 697 C CA . GLN A 1 86 ? 24.431 -0.103 -35.911 1.00 91.94 86 GLN A CA 1
ATOM 698 C C . GLN A 1 86 ? 24.404 -1.582 -35.505 1.00 91.94 86 GLN A C 1
ATOM 700 O O . GLN A 1 86 ? 23.498 -2.009 -34.782 1.00 91.94 86 GLN A O 1
ATOM 705 N N . LYS A 1 87 ? 25.413 -2.363 -35.911 1.00 92.44 87 LYS A N 1
ATOM 706 C CA . LYS A 1 87 ? 25.586 -3.764 -35.508 1.00 92.44 87 LYS A CA 1
ATOM 707 C C . LYS A 1 87 ? 25.830 -3.902 -34.011 1.00 92.44 87 LYS A C 1
ATOM 709 O O . LYS A 1 87 ? 25.277 -4.812 -33.404 1.00 92.44 87 LYS A O 1
ATOM 714 N N . ASP A 1 88 ? 26.600 -3.008 -33.406 1.00 91.00 88 ASP A N 1
ATOM 715 C CA . ASP A 1 88 ? 26.830 -3.012 -31.962 1.00 91.00 88 ASP A CA 1
ATOM 716 C C . ASP A 1 88 ? 25.542 -2.668 -31.188 1.00 91.00 88 ASP A C 1
ATOM 718 O O . ASP A 1 88 ? 25.199 -3.338 -30.210 1.00 91.00 88 ASP A O 1
ATOM 722 N N . MET A 1 89 ? 24.767 -1.682 -31.656 1.00 91.94 89 MET A N 1
ATOM 723 C CA . MET A 1 89 ? 23.481 -1.316 -31.042 1.00 91.94 89 MET A CA 1
ATOM 724 C C . MET A 1 89 ? 22.409 -2.395 -31.199 1.00 91.94 89 MET A C 1
ATOM 726 O O . MET A 1 89 ? 21.657 -2.662 -30.265 1.00 91.94 89 MET A O 1
ATOM 730 N N . ARG A 1 90 ? 22.334 -3.044 -32.363 1.00 90.31 90 ARG A N 1
ATOM 731 C CA . ARG A 1 90 ? 21.358 -4.114 -32.643 1.00 90.31 90 ARG A CA 1
ATOM 732 C C . ARG A 1 90 ? 21.902 -5.510 -32.339 1.00 90.31 90 ARG A C 1
ATOM 734 O O . ARG A 1 90 ? 21.229 -6.510 -32.598 1.00 90.31 90 ARG A O 1
ATOM 741 N N . GLY A 1 91 ? 23.112 -5.575 -31.794 1.00 91.75 91 GLY A N 1
ATOM 742 C CA . GLY A 1 91 ? 23.846 -6.804 -31.565 1.00 91.75 91 GLY A CA 1
ATOM 743 C C . GLY A 1 91 ? 23.194 -7.694 -30.506 1.00 91.75 91 GLY A C 1
ATOM 744 O O . GLY A 1 91 ? 22.433 -7.221 -29.655 1.00 91.75 91 GLY A O 1
ATOM 745 N N . PRO A 1 92 ? 23.518 -8.997 -30.516 1.00 89.94 92 PRO A N 1
ATOM 746 C CA . PRO A 1 92 ? 22.946 -9.960 -29.581 1.00 89.94 92 PRO A CA 1
ATOM 747 C C . PRO A 1 92 ? 23.254 -9.609 -28.120 1.00 89.94 92 PRO A C 1
ATOM 749 O O . PRO A 1 92 ? 22.400 -9.802 -27.262 1.00 89.94 92 PRO A O 1
ATOM 752 N N . GLN A 1 93 ? 24.430 -9.039 -27.834 1.00 88.81 93 GLN A N 1
ATOM 753 C CA . GLN A 1 93 ? 24.818 -8.636 -26.478 1.00 88.81 93 GLN A CA 1
ATOM 754 C C . GLN A 1 93 ? 23.932 -7.514 -25.930 1.00 88.81 93 GLN A C 1
ATOM 756 O O . GLN A 1 93 ? 23.428 -7.612 -24.813 1.00 88.81 93 GLN A O 1
ATOM 761 N N . THR A 1 94 ? 23.700 -6.476 -26.733 1.00 92.19 94 THR A N 1
ATOM 762 C CA . THR A 1 94 ? 22.833 -5.351 -26.374 1.00 92.19 94 THR A CA 1
ATOM 763 C C . THR A 1 94 ? 21.404 -5.825 -26.140 1.00 92.19 94 THR A C 1
ATOM 765 O O . THR A 1 94 ? 20.819 -5.538 -25.099 1.00 92.19 94 THR A O 1
ATOM 768 N N . ARG A 1 95 ? 20.858 -6.634 -27.057 1.00 92.94 95 ARG A N 1
ATOM 769 C CA . ARG A 1 95 ? 19.497 -7.179 -26.927 1.00 92.94 95 ARG A CA 1
ATOM 770 C C . ARG A 1 95 ? 19.347 -8.067 -25.693 1.00 92.94 95 ARG A C 1
ATOM 772 O O . ARG A 1 95 ? 18.395 -7.882 -24.943 1.00 92.94 95 ARG A O 1
ATOM 779 N N . ALA A 1 96 ? 20.304 -8.960 -25.442 1.00 93.06 96 ALA A N 1
ATOM 780 C CA . ALA A 1 96 ? 20.290 -9.826 -24.265 1.00 93.06 96 ALA A CA 1
ATOM 781 C C . ALA A 1 96 ? 20.331 -9.021 -22.957 1.00 93.06 96 ALA A C 1
ATOM 783 O O . ALA A 1 96 ? 19.627 -9.350 -22.003 1.00 93.06 96 ALA A O 1
ATOM 784 N N . LYS A 1 97 ? 21.121 -7.940 -22.914 1.00 92.31 97 LYS A N 1
ATOM 785 C CA . LYS A 1 97 ? 21.187 -7.048 -21.753 1.00 92.31 97 LYS A CA 1
ATOM 786 C C . LYS A 1 97 ? 19.861 -6.317 -21.521 1.00 92.31 97 LYS A C 1
ATOM 788 O O . LYS A 1 97 ? 19.368 -6.337 -20.394 1.00 92.31 97 LYS A O 1
ATOM 793 N N . LEU A 1 98 ? 19.260 -5.753 -22.572 1.00 92.94 98 LEU A N 1
ATOM 794 C CA . LEU A 1 98 ? 17.954 -5.085 -22.499 1.00 92.94 98 LEU A CA 1
ATOM 795 C C . LEU A 1 98 ? 16.852 -6.039 -22.023 1.00 92.94 98 LEU A C 1
ATOM 797 O O . LEU A 1 98 ? 16.091 -5.706 -21.115 1.00 92.94 98 LEU A O 1
ATOM 801 N N . GLU A 1 99 ? 16.795 -7.243 -22.592 1.00 93.62 99 GLU A N 1
ATOM 802 C CA . GLU A 1 99 ? 15.802 -8.253 -22.223 1.00 93.62 99 GLU A CA 1
ATOM 803 C C . GLU A 1 99 ? 15.986 -8.728 -20.776 1.00 93.62 99 GLU A C 1
ATOM 805 O O . GLU A 1 99 ? 15.019 -8.811 -20.014 1.00 93.62 99 GLU A O 1
ATOM 810 N N . SER A 1 100 ? 17.230 -8.988 -20.365 1.00 92.88 100 SER A N 1
ATOM 811 C CA . SER A 1 100 ? 17.556 -9.379 -18.991 1.00 92.88 100 SER A CA 1
ATOM 812 C C . SER A 1 100 ? 17.138 -8.306 -17.986 1.00 92.88 100 SER A C 1
ATOM 814 O O . SER A 1 100 ? 16.510 -8.613 -16.970 1.00 92.88 100 SER A O 1
ATOM 816 N N . ASP A 1 101 ? 17.465 -7.044 -18.262 1.00 93.69 101 ASP A N 1
ATOM 817 C CA . ASP A 1 101 ? 17.126 -5.925 -17.385 1.00 93.69 101 ASP A CA 1
ATOM 818 C C . ASP A 1 101 ? 15.609 -5.711 -17.307 1.00 93.69 101 ASP A C 1
ATOM 820 O O . ASP A 1 101 ? 15.076 -5.507 -16.214 1.00 93.69 101 ASP A O 1
ATOM 824 N N . GLN A 1 102 ? 14.897 -5.826 -18.431 1.00 91.81 102 GLN A N 1
ATOM 825 C CA . GLN A 1 102 ? 13.438 -5.734 -18.476 1.00 91.81 102 GLN A CA 1
ATOM 826 C C . GLN A 1 102 ? 12.769 -6.878 -17.702 1.00 91.81 102 GLN A C 1
ATOM 828 O O . GLN A 1 102 ? 11.848 -6.645 -16.914 1.00 91.81 102 GLN A O 1
ATOM 833 N N . LYS A 1 103 ? 13.259 -8.112 -17.861 1.00 92.06 103 LYS A N 1
ATOM 834 C CA . LYS A 1 103 ? 12.767 -9.275 -17.113 1.00 92.06 103 LYS A CA 1
ATOM 835 C C . LYS A 1 103 ? 12.979 -9.106 -15.611 1.00 92.06 103 LYS A C 1
ATOM 837 O O . LYS A 1 103 ? 12.062 -9.395 -14.844 1.00 92.06 103 LYS A O 1
ATOM 842 N N . ALA A 1 104 ? 14.138 -8.591 -15.194 1.00 91.19 104 ALA A N 1
ATOM 843 C CA . ALA A 1 104 ? 14.432 -8.310 -13.790 1.00 91.19 104 ALA A CA 1
ATOM 844 C C . ALA A 1 104 ? 13.459 -7.278 -13.185 1.00 91.19 104 ALA A C 1
ATOM 846 O O . ALA A 1 104 ? 13.040 -7.406 -12.029 1.00 91.19 104 ALA A O 1
ATOM 847 N N . LEU A 1 105 ? 13.040 -6.274 -13.964 1.00 90.75 105 LEU A N 1
ATOM 848 C CA . LEU A 1 105 ? 12.016 -5.325 -13.524 1.00 90.75 105 LEU A CA 1
ATOM 849 C C . LEU A 1 105 ? 10.658 -5.971 -13.339 1.00 90.75 105 LEU A C 1
ATOM 851 O O . LEU A 1 105 ? 10.065 -5.816 -12.273 1.00 90.75 105 LEU A O 1
ATOM 855 N N . LEU A 1 106 ? 10.199 -6.731 -14.328 1.00 90.00 106 LEU A N 1
ATOM 856 C CA . LEU A 1 106 ? 8.911 -7.412 -14.258 1.00 90.00 106 LEU A CA 1
ATOM 857 C C . LEU A 1 106 ? 8.869 -8.415 -13.098 1.00 90.00 106 LEU A C 1
ATOM 859 O O . LEU A 1 106 ? 7.885 -8.458 -12.359 1.00 90.00 106 LEU A O 1
ATOM 863 N N . SER A 1 107 ? 9.951 -9.165 -12.869 1.00 90.38 107 SER A N 1
ATOM 864 C CA . SER A 1 107 ? 10.030 -10.095 -11.739 1.00 90.38 107 SER A CA 1
ATOM 865 C C . SER A 1 107 ? 10.033 -9.373 -10.393 1.00 90.38 107 SER A C 1
ATOM 867 O O . SER A 1 107 ? 9.355 -9.815 -9.464 1.00 90.38 107 SER A O 1
ATOM 869 N N . SER A 1 108 ? 10.748 -8.246 -10.278 1.00 87.81 108 SER A N 1
ATOM 870 C CA . SER A 1 108 ? 10.747 -7.456 -9.040 1.00 87.81 108 SER A CA 1
ATOM 871 C C . SER A 1 108 ? 9.358 -6.880 -8.744 1.00 87.81 108 SER A C 1
ATOM 873 O O . SER A 1 108 ? 8.852 -7.068 -7.639 1.00 87.81 108 SER A O 1
ATOM 875 N N . ALA A 1 109 ? 8.682 -6.308 -9.744 1.00 87.88 109 ALA A N 1
ATOM 876 C CA . ALA A 1 109 ? 7.319 -5.803 -9.611 1.00 87.88 109 ALA A CA 1
ATOM 877 C C . ALA A 1 109 ? 6.327 -6.907 -9.202 1.00 87.88 109 ALA A C 1
ATOM 879 O O . ALA A 1 109 ? 5.531 -6.710 -8.284 1.00 87.88 109 ALA A O 1
ATOM 880 N N . ALA A 1 110 ? 6.421 -8.092 -9.816 1.00 88.69 110 ALA A N 1
ATOM 881 C CA . ALA A 1 110 ? 5.580 -9.236 -9.467 1.00 88.69 110 ALA A CA 1
ATOM 882 C C . ALA A 1 110 ? 5.812 -9.711 -8.022 1.00 88.69 110 ALA A C 1
ATOM 884 O O . ALA A 1 110 ? 4.855 -10.001 -7.304 1.00 88.69 110 ALA A O 1
ATOM 885 N N . SER A 1 111 ? 7.069 -9.756 -7.568 1.00 88.06 111 SER A N 1
ATOM 886 C CA . SER A 1 111 ? 7.389 -10.133 -6.185 1.00 88.06 111 SER A CA 1
ATOM 887 C C . SER A 1 111 ? 6.854 -9.120 -5.165 1.00 88.06 111 SER A C 1
ATOM 889 O O . SER A 1 111 ? 6.281 -9.514 -4.151 1.00 88.06 111 SER A O 1
ATOM 891 N N . SER A 1 112 ? 6.953 -7.818 -5.459 1.00 88.62 112 SER A N 1
ATOM 892 C CA . SER A 1 112 ? 6.394 -6.760 -4.614 1.00 88.62 112 SER A CA 1
ATOM 893 C C . SER A 1 112 ? 4.867 -6.807 -4.560 1.00 88.62 112 SER A C 1
ATOM 895 O O . SER A 1 112 ? 4.293 -6.606 -3.489 1.00 88.62 112 SER A O 1
ATOM 897 N N . ALA A 1 113 ? 4.206 -7.106 -5.683 1.00 88.88 113 ALA A N 1
ATOM 898 C CA . ALA A 1 113 ? 2.755 -7.265 -5.734 1.00 88.88 113 ALA A CA 1
ATOM 899 C C . ALA A 1 113 ? 2.286 -8.438 -4.859 1.00 88.88 113 ALA A C 1
ATOM 901 O O . ALA A 1 113 ? 1.424 -8.247 -4.002 1.00 88.88 113 ALA A O 1
ATOM 902 N N . ARG A 1 114 ? 2.924 -9.610 -4.988 1.00 90.00 114 ARG A N 1
ATOM 903 C CA . ARG A 1 114 ? 2.624 -10.790 -4.156 1.00 90.00 114 ARG A CA 1
ATOM 904 C C . ARG A 1 114 ? 2.845 -10.521 -2.669 1.00 90.00 114 ARG A C 1
ATOM 906 O O . ARG A 1 114 ? 1.981 -10.819 -1.855 1.00 90.00 114 ARG A O 1
ATOM 913 N N . ALA A 1 115 ? 3.958 -9.879 -2.308 1.00 89.75 115 ALA A N 1
ATOM 914 C CA . ALA A 1 115 ? 4.239 -9.533 -0.915 1.00 89.75 115 ALA A CA 1
ATOM 915 C C . ALA A 1 115 ? 3.193 -8.568 -0.323 1.00 89.75 115 ALA A C 1
ATOM 917 O O . ALA A 1 115 ? 2.868 -8.643 0.865 1.00 89.75 115 ALA A O 1
ATOM 918 N N . ARG A 1 116 ? 2.656 -7.650 -1.140 1.00 90.88 116 ARG A N 1
ATOM 919 C CA . ARG A 1 116 ? 1.577 -6.743 -0.729 1.00 90.88 116 ARG A CA 1
ATOM 920 C C . ARG A 1 116 ? 0.263 -7.494 -0.516 1.00 90.88 116 ARG A C 1
ATOM 922 O O . ARG A 1 116 ? -0.402 -7.252 0.488 1.00 90.88 116 ARG A O 1
ATOM 929 N N . GLU A 1 117 ? -0.076 -8.404 -1.421 1.00 91.25 117 GLU A N 1
ATOM 930 C CA . GLU A 1 117 ? -1.277 -9.238 -1.336 1.00 91.25 117 GLU A CA 1
ATOM 931 C C . GLU A 1 117 ? -1.247 -10.153 -0.102 1.00 91.25 117 GLU A C 1
ATOM 933 O O . GLU A 1 117 ? -2.202 -10.186 0.675 1.00 91.25 117 GLU A O 1
ATOM 938 N N . GLU A 1 118 ? -0.109 -10.797 0.171 1.00 91.81 118 GLU A N 1
ATOM 939 C CA . GLU A 1 118 ? 0.082 -11.605 1.378 1.00 91.81 118 GLU A CA 1
ATOM 940 C C . GLU A 1 118 ? -0.093 -10.778 2.657 1.00 91.81 118 GLU A C 1
ATOM 942 O O . GLU A 1 118 ? -0.817 -11.194 3.563 1.00 91.81 118 GLU A O 1
ATOM 947 N N . ARG A 1 119 ? 0.507 -9.581 2.743 1.00 92.31 119 ARG A N 1
ATOM 948 C CA . ARG A 1 119 ? 0.312 -8.694 3.905 1.00 92.31 119 ARG A CA 1
ATOM 949 C C . ARG A 1 119 ? -1.149 -8.300 4.090 1.00 92.31 119 ARG A C 1
ATOM 951 O O . ARG A 1 119 ? -1.628 -8.285 5.220 1.00 92.31 119 ARG A O 1
ATOM 958 N N . GLN A 1 120 ? -1.851 -7.998 3.000 1.00 93.06 120 GLN A N 1
ATOM 959 C CA . GLN A 1 120 ? -3.262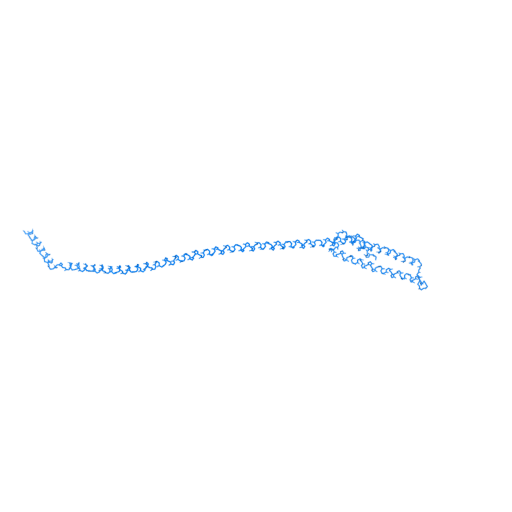 -7.635 3.056 1.00 93.06 120 GLN A CA 1
ATOM 960 C C . GLN A 1 120 ? -4.128 -8.812 3.518 1.00 93.06 120 GLN A C 1
ATOM 962 O O . GLN A 1 120 ? -4.975 -8.631 4.389 1.00 93.06 120 GLN A O 1
ATOM 967 N N . SER A 1 121 ? -3.873 -10.023 3.016 1.00 94.12 121 SER A N 1
ATOM 968 C CA . SER A 1 121 ? -4.585 -11.231 3.451 1.00 94.12 121 SER A CA 1
ATOM 969 C C . SER A 1 121 ? -4.390 -11.526 4.944 1.00 94.12 121 SER A C 1
ATOM 971 O O . SER A 1 121 ? -5.361 -11.829 5.635 1.00 94.12 121 SER A O 1
ATOM 973 N N . ARG A 1 122 ? -3.166 -11.357 5.467 1.00 93.62 122 ARG A N 1
ATOM 974 C CA . ARG A 1 122 ? -2.866 -11.525 6.898 1.00 93.62 122 ARG A CA 1
ATOM 975 C C . ARG A 1 122 ? -3.588 -10.486 7.750 1.00 93.62 122 ARG A C 1
ATOM 977 O O . ARG A 1 122 ? -4.223 -10.850 8.728 1.00 93.62 122 ARG A O 1
ATOM 984 N N . ALA A 1 123 ? -3.575 -9.220 7.333 1.00 93.00 123 ALA A N 1
ATOM 985 C CA . ALA A 1 123 ? -4.291 -8.157 8.037 1.00 93.00 123 ALA A CA 1
ATOM 986 C C . ALA A 1 123 ? -5.811 -8.405 8.093 1.00 93.00 123 ALA A C 1
ATOM 988 O O . ALA A 1 123 ? -6.440 -8.133 9.113 1.00 93.00 123 ALA A O 1
ATOM 989 N N . VAL A 1 124 ? -6.403 -8.941 7.019 1.00 94.62 124 VAL A N 1
ATOM 990 C CA . VAL A 1 124 ? -7.826 -9.321 6.998 1.00 94.62 124 VAL A CA 1
ATOM 991 C C . VAL A 1 124 ? -8.099 -10.478 7.961 1.00 94.62 124 VAL A C 1
ATOM 993 O O . VAL A 1 124 ? -9.042 -10.394 8.744 1.00 94.62 124 VAL A O 1
ATOM 996 N N . GLN A 1 125 ? -7.262 -11.521 7.950 1.00 94.19 125 GLN A N 1
ATOM 997 C CA . GLN A 1 125 ? -7.402 -12.660 8.866 1.00 94.19 125 GLN A CA 1
ATOM 998 C C . GLN A 1 125 ? -7.270 -12.240 10.336 1.00 94.19 125 GLN A C 1
ATOM 1000 O O . GLN A 1 125 ? -8.101 -12.626 11.157 1.00 94.19 125 GLN A O 1
ATOM 1005 N N . ASP A 1 126 ? -6.286 -11.399 10.662 1.00 93.75 126 ASP A N 1
ATOM 1006 C CA . ASP A 1 126 ? -6.072 -10.900 12.024 1.00 93.75 126 ASP A CA 1
ATOM 1007 C C . ASP A 1 126 ? -7.248 -10.047 12.513 1.00 93.75 126 ASP A C 1
ATOM 1009 O O . ASP A 1 126 ? -7.686 -10.180 13.659 1.00 93.75 126 ASP A O 1
ATOM 1013 N N . ASN A 1 127 ? -7.794 -9.194 11.640 1.00 95.62 127 ASN A N 1
ATOM 1014 C CA . ASN A 1 127 ? -8.965 -8.380 11.956 1.00 95.62 127 ASN A CA 1
ATOM 1015 C C . ASN A 1 127 ? -10.195 -9.265 12.202 1.00 95.62 127 ASN A C 1
ATOM 1017 O O . ASN A 1 127 ? -10.897 -9.095 13.196 1.00 95.62 127 ASN A O 1
ATOM 1021 N N . GLN A 1 128 ? -10.409 -10.281 11.366 1.00 95.25 128 GLN A N 1
ATOM 1022 C CA . GLN A 1 128 ? -11.515 -11.215 11.551 1.00 95.25 128 GLN A CA 1
ATOM 1023 C C . GLN A 1 128 ? -11.392 -12.000 12.867 1.00 95.25 128 GLN A C 1
ATOM 1025 O O . GLN A 1 128 ? -12.343 -12.036 13.647 1.00 95.25 128 GLN A O 1
ATOM 1030 N N . ALA A 1 129 ? -10.199 -12.505 13.193 1.00 96.06 129 ALA A N 1
ATOM 1031 C CA . ALA A 1 129 ? -9.933 -13.166 14.472 1.00 96.06 129 ALA A CA 1
ATOM 1032 C C . ALA A 1 129 ? -10.092 -12.224 15.683 1.00 96.06 129 ALA A C 1
ATOM 1034 O O . ALA A 1 129 ? -10.459 -12.653 16.781 1.00 96.06 129 ALA A O 1
ATOM 1035 N N . PHE A 1 130 ? -9.798 -10.931 15.528 1.00 96.88 130 PHE A N 1
ATOM 1036 C CA . PHE A 1 130 ? -10.070 -9.926 16.554 1.00 96.88 130 PHE A CA 1
ATOM 1037 C C . PHE A 1 130 ? -11.576 -9.703 16.752 1.00 96.88 130 PHE A C 1
ATOM 1039 O O . PHE A 1 130 ? -12.047 -9.744 17.890 1.00 96.88 130 PHE A O 1
ATOM 1046 N N . LEU A 1 131 ? -12.333 -9.526 15.665 1.00 97.06 131 LEU A N 1
ATOM 1047 C CA . LEU A 1 131 ? -13.784 -9.332 15.711 1.00 97.06 131 LEU A CA 1
ATOM 1048 C C . LEU A 1 131 ? -14.502 -10.535 16.329 1.00 97.06 131 LEU A C 1
ATOM 1050 O O . LEU A 1 131 ? -15.401 -10.350 17.148 1.00 97.06 131 LEU A O 1
ATOM 1054 N N . ASP A 1 132 ? -14.081 -11.755 16.003 1.00 97.06 132 ASP A N 1
ATOM 1055 C CA . ASP A 1 132 ? -14.674 -12.968 16.570 1.00 97.06 132 ASP A CA 1
ATOM 1056 C C . ASP A 1 132 ? -14.404 -13.083 18.078 1.00 97.06 132 ASP A C 1
ATOM 1058 O O . ASP A 1 132 ? -15.319 -13.379 18.850 1.00 97.06 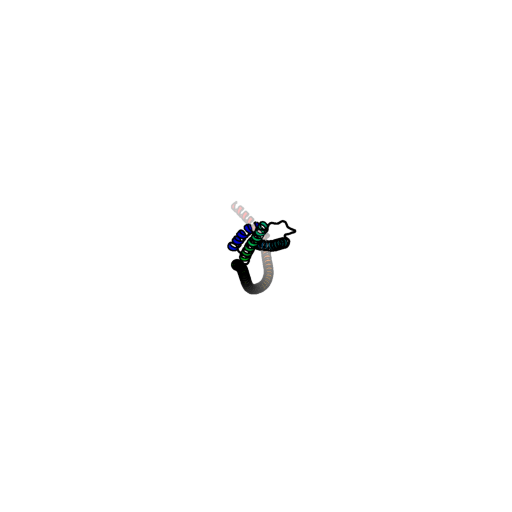132 ASP A O 1
ATOM 1062 N N . ARG A 1 133 ? -13.188 -12.741 18.533 1.00 97.00 133 ARG A N 1
ATOM 1063 C CA . ARG A 1 133 ? -12.877 -12.661 19.972 1.00 97.00 133 ARG A CA 1
ATOM 1064 C C . ARG A 1 133 ? -13.718 -11.606 20.689 1.00 97.00 133 ARG A C 1
ATOM 1066 O O . ARG A 1 133 ? -14.219 -11.877 21.778 1.00 97.00 133 ARG A O 1
ATOM 1073 N N . GLN A 1 134 ? -13.900 -10.430 20.087 1.00 96.81 134 GLN A N 1
ATOM 1074 C CA . GLN A 1 134 ? -14.755 -9.376 20.644 1.00 96.81 134 GLN A CA 1
ATOM 1075 C C . GLN A 1 134 ? -16.216 -9.823 20.754 1.00 96.81 134 GLN A C 1
ATOM 1077 O O . GLN A 1 134 ? -16.825 -9.653 21.809 1.00 96.81 134 GLN A O 1
ATOM 1082 N N . ARG A 1 135 ? -16.763 -10.466 19.715 1.00 96.62 135 ARG A N 1
ATOM 1083 C CA . ARG A 1 135 ? -18.129 -11.016 19.741 1.00 96.62 135 ARG A CA 1
ATOM 1084 C C . ARG A 1 135 ? -18.309 -12.045 20.851 1.00 96.62 135 ARG A C 1
ATOM 1086 O O . ARG A 1 135 ? -19.300 -11.989 21.574 1.00 96.62 135 ARG A O 1
ATOM 1093 N N . GLN A 1 136 ? -17.350 -12.956 21.017 1.00 96.94 136 GLN A N 1
ATOM 1094 C CA . GLN A 1 136 ? -17.408 -13.966 22.073 1.00 96.9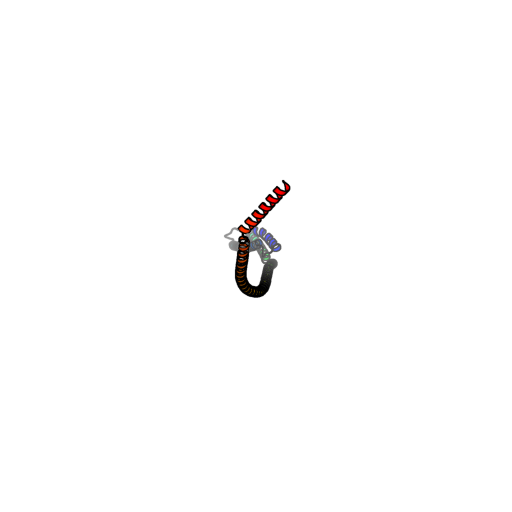4 136 GLN A CA 1
ATOM 1095 C C . GLN A 1 136 ? -17.371 -13.332 23.471 1.00 96.94 136 GLN A C 1
ATOM 1097 O O . GLN A 1 136 ? -18.154 -13.718 24.338 1.00 96.94 136 GLN A O 1
ATOM 1102 N N . GLN A 1 137 ? -16.500 -12.343 23.690 1.00 96.69 137 GLN A N 1
ATOM 1103 C CA . GLN A 1 137 ? -16.439 -11.614 24.960 1.00 96.69 137 GLN A CA 1
ATOM 1104 C C . GLN A 1 137 ? -17.742 -10.864 25.250 1.00 96.69 137 GLN A C 1
ATOM 1106 O O . GLN A 1 137 ? -18.245 -10.918 26.371 1.00 96.69 137 GLN A O 1
ATOM 1111 N N . GLN A 1 138 ? -18.319 -10.208 24.242 1.00 96.12 138 GLN A N 1
ATOM 1112 C CA . GLN A 1 138 ? -19.578 -9.484 24.389 1.00 96.12 138 GLN A CA 1
ATOM 1113 C C . GLN A 1 138 ? -20.744 -10.427 24.709 1.00 96.12 138 GLN A C 1
ATOM 1115 O O . GLN A 1 138 ? -21.548 -10.118 25.584 1.00 96.12 138 GLN A O 1
ATOM 1120 N N . ALA A 1 139 ? -20.801 -11.601 24.072 1.00 96.44 139 ALA A N 1
ATOM 1121 C CA . ALA A 1 139 ? -21.811 -12.615 24.370 1.00 96.44 139 ALA A CA 1
ATOM 1122 C C . ALA A 1 139 ? -21.705 -13.127 25.818 1.00 96.44 139 ALA A C 1
ATOM 1124 O O . ALA A 1 139 ? -22.717 -13.277 26.497 1.00 96.44 139 ALA A O 1
ATOM 1125 N N . GLN A 1 140 ? -20.484 -13.342 26.319 1.00 96.62 140 GLN A N 1
ATOM 1126 C CA . GLN A 1 140 ? -20.262 -13.733 27.716 1.00 96.62 140 GLN A CA 1
ATOM 1127 C C . GLN A 1 140 ? -20.649 -12.626 28.701 1.00 96.62 140 GLN A C 1
ATOM 1129 O O . GLN A 1 140 ? -21.205 -12.918 29.756 1.00 96.62 140 GLN A O 1
ATOM 1134 N N . LEU A 1 141 ? -20.364 -11.363 28.370 1.00 96.56 141 LEU A N 1
ATOM 1135 C CA . LEU A 1 141 ? -20.754 -10.225 29.199 1.00 96.56 141 LEU A CA 1
ATOM 1136 C C . LEU A 1 141 ? -22.279 -10.081 29.271 1.00 96.56 141 LEU A C 1
ATOM 1138 O O . LEU A 1 141 ? -22.806 -9.899 30.362 1.00 96.56 141 LEU A O 1
ATOM 1142 N N . MET A 1 142 ? -22.976 -10.201 28.137 1.00 96.56 142 MET A N 1
ATOM 1143 C CA . MET A 1 142 ? -24.442 -10.163 28.097 1.00 96.56 142 MET A CA 1
ATOM 1144 C C . MET A 1 142 ? -25.056 -11.297 28.921 1.00 96.56 142 MET A C 1
ATOM 1146 O O . MET A 1 142 ? -25.931 -11.041 29.737 1.00 96.56 142 MET A O 1
ATOM 1150 N N . ALA A 1 143 ? -24.535 -12.521 28.793 1.00 96.56 143 ALA A N 1
ATOM 1151 C CA . ALA A 1 143 ? -25.016 -13.653 29.585 1.00 96.56 143 ALA A CA 1
ATOM 1152 C C . ALA A 1 143 ? -24.863 -13.426 31.102 1.00 96.56 143 ALA A C 1
ATOM 1154 O O . ALA A 1 143 ? -25.753 -13.786 31.865 1.00 96.56 143 ALA A O 1
ATOM 1155 N N . ARG A 1 144 ? -23.762 -12.796 31.541 1.00 95.94 144 ARG A N 1
ATOM 1156 C CA . ARG A 1 144 ? -23.572 -12.420 32.954 1.00 95.94 144 ARG A CA 1
ATOM 1157 C C . ARG A 1 144 ? -24.542 -11.331 33.402 1.00 95.94 144 ARG A C 1
ATOM 1159 O O . ARG A 1 144 ? -25.085 -11.423 34.491 1.00 95.94 144 ARG A O 1
ATOM 1166 N N . GLN A 1 145 ? -24.786 -10.324 32.564 1.00 95.81 145 GLN A N 1
ATOM 1167 C CA . GLN A 1 145 ? -25.755 -9.272 32.882 1.00 95.81 145 GLN A CA 1
ATOM 1168 C C . GLN A 1 145 ? -27.174 -9.829 33.042 1.00 95.81 145 GLN A C 1
ATOM 1170 O O . GLN A 1 145 ? -27.895 -9.381 33.928 1.00 95.81 145 GLN A O 1
ATOM 1175 N N . ASP A 1 146 ? -27.571 -10.816 32.237 1.00 96.62 146 ASP A N 1
ATOM 1176 C CA . ASP A 1 146 ? -28.875 -11.475 32.382 1.00 96.62 146 ASP A CA 1
ATOM 1177 C C . ASP A 1 146 ? -28.989 -12.256 33.707 1.00 96.62 146 ASP A C 1
ATOM 1179 O O . ASP A 1 146 ? -30.046 -12.256 34.351 1.00 96.62 146 ASP A O 1
ATOM 1183 N N . GLU A 1 147 ? -27.897 -12.886 34.152 1.00 96.62 147 GLU A N 1
ATOM 1184 C CA . GLU A 1 147 ? -27.810 -13.535 35.466 1.00 96.62 147 GLU A CA 1
ATOM 1185 C C . GLU A 1 147 ? -27.934 -12.504 36.602 1.00 96.62 147 GLU A C 1
ATOM 1187 O O . GLU A 1 147 ? -28.788 -12.660 37.480 1.00 96.62 147 GLU A O 1
ATOM 1192 N N . ASP A 1 148 ? -27.187 -11.397 36.523 1.00 95.69 148 ASP A N 1
ATOM 1193 C CA . ASP A 1 148 ? -27.246 -10.297 37.494 1.00 95.69 148 ASP A CA 1
ATOM 1194 C C . ASP A 1 148 ? -28.657 -9.678 37.564 1.00 95.69 148 ASP A C 1
ATOM 1196 O O . ASP A 1 148 ? -29.184 -9.417 38.647 1.00 95.69 148 ASP A O 1
ATOM 1200 N N . LEU A 1 149 ? -29.321 -9.470 36.419 1.00 96.94 149 LEU A N 1
ATOM 1201 C CA . LEU A 1 149 ? -30.700 -8.965 36.364 1.00 96.94 149 LEU A CA 1
ATOM 1202 C C . LEU A 1 149 ? -31.688 -9.927 37.033 1.00 96.94 149 LEU A C 1
ATOM 1204 O O . LEU A 1 149 ? -32.622 -9.486 37.710 1.00 96.94 149 LEU A O 1
ATOM 1208 N N . THR A 1 150 ? -31.470 -11.233 36.884 1.00 97.06 150 THR A N 1
ATOM 1209 C CA . THR A 1 150 ? -32.277 -12.254 37.559 1.00 97.06 150 THR A CA 1
ATOM 1210 C C . THR A 1 150 ? -32.081 -12.183 39.075 1.00 97.06 150 THR A C 1
ATOM 1212 O O . THR A 1 150 ? -33.061 -12.178 39.827 1.00 97.06 150 THR A O 1
ATOM 1215 N N . GLU A 1 151 ? -30.840 -12.048 39.548 1.00 97.00 151 GLU A N 1
ATOM 1216 C CA . GLU A 1 151 ? -30.540 -11.890 40.975 1.00 97.00 151 GLU A CA 1
ATOM 1217 C C . GLU A 1 151 ? -31.130 -10.595 41.556 1.00 97.00 151 GLU A C 1
ATOM 1219 O O . GLU A 1 151 ? -31.726 -10.603 42.644 1.00 97.00 151 GLU A O 1
ATOM 1224 N N . LEU A 1 152 ? -31.025 -9.482 40.825 1.00 97.12 152 LEU A N 1
ATOM 1225 C CA . LEU A 1 152 ? -31.632 -8.207 41.204 1.00 97.12 152 LEU A CA 1
ATOM 1226 C C . LEU A 1 152 ? -33.155 -8.318 41.287 1.00 97.12 152 LEU A C 1
ATOM 1228 O O . LEU A 1 152 ? -33.743 -7.829 42.251 1.00 97.12 152 LEU A O 1
ATOM 1232 N N . SER A 1 153 ? -33.794 -9.007 40.338 1.00 97.12 153 SER A N 1
ATOM 1233 C CA . SER A 1 153 ? -35.238 -9.258 40.365 1.00 97.12 153 SER A CA 1
ATOM 1234 C C . SER A 1 153 ? -35.650 -10.048 41.611 1.00 97.12 153 SER A C 1
ATOM 1236 O O . SER A 1 153 ? -36.598 -9.674 42.305 1.00 97.12 153 SER A O 1
ATOM 1238 N N . LEU A 1 154 ? -34.911 -11.109 41.952 1.00 96.94 154 LEU A N 1
ATOM 1239 C CA . LEU A 1 154 ? -35.158 -11.889 43.169 1.00 96.94 154 LEU A CA 1
ATOM 1240 C C . LEU A 1 154 ? -34.953 -11.043 44.433 1.00 96.94 154 LEU A C 1
ATOM 1242 O O . LEU A 1 154 ? -35.723 -11.148 45.390 1.00 96.94 154 LEU A O 1
ATOM 1246 N N . SER A 1 155 ? -33.934 -10.186 44.444 1.00 96.25 155 SER A N 1
ATOM 1247 C CA . SER A 1 155 ? -33.658 -9.263 45.549 1.00 96.25 155 SER A CA 1
ATOM 1248 C C . SER A 1 155 ? -34.767 -8.224 45.715 1.00 96.25 155 SER A C 1
ATOM 1250 O O . SER A 1 155 ? -35.210 -7.983 46.837 1.00 96.25 155 SER A O 1
ATOM 1252 N N . ALA A 1 156 ? -35.274 -7.672 44.612 1.00 96.56 156 ALA A N 1
ATOM 1253 C CA . ALA A 1 156 ? -36.407 -6.755 44.606 1.00 96.56 156 ALA A CA 1
ATOM 1254 C C . ALA A 1 156 ? -37.689 -7.433 45.111 1.00 96.56 156 ALA A C 1
ATOM 1256 O O . ALA A 1 156 ? -38.415 -6.843 45.908 1.00 96.56 156 ALA A O 1
ATOM 1257 N N . GLN A 1 157 ? -37.936 -8.691 44.731 1.00 96.88 157 GLN A N 1
ATOM 1258 C CA . GLN A 1 157 ? -39.068 -9.464 45.248 1.00 96.88 157 GLN A CA 1
ATOM 1259 C C . GLN A 1 157 ? -38.952 -9.701 46.760 1.00 96.88 157 GLN A C 1
ATOM 1261 O O . GLN A 1 157 ? -39.923 -9.501 47.489 1.00 96.88 157 GLN A O 1
ATOM 1266 N N . ARG A 1 158 ? -37.763 -10.078 47.256 1.00 96.62 158 ARG A N 1
ATOM 1267 C CA . ARG A 1 158 ? -37.516 -10.213 48.703 1.00 96.62 158 ARG A CA 1
ATOM 1268 C C . ARG A 1 158 ? -37.745 -8.894 49.434 1.00 96.62 158 ARG A C 1
ATOM 1270 O O . ARG A 1 158 ? -38.420 -8.889 50.458 1.00 96.62 158 ARG A O 1
ATOM 1277 N N . LEU A 1 159 ? -37.232 -7.787 48.897 1.00 96.00 159 LEU A N 1
ATOM 1278 C CA . LEU A 1 159 ? -37.438 -6.459 49.470 1.00 96.00 159 LEU A CA 1
ATOM 1279 C C . LEU A 1 159 ? -38.923 -6.075 49.483 1.00 96.00 159 LEU A C 1
ATOM 1281 O O . LEU A 1 159 ? -39.395 -5.552 50.486 1.00 96.00 159 LEU A O 1
ATOM 1285 N N . GLY A 1 160 ? -39.664 -6.378 48.415 1.00 96.75 160 GLY A N 1
ATOM 1286 C CA . GLY A 1 160 ? -41.110 -6.167 48.341 1.00 96.75 160 GLY A CA 1
ATOM 1287 C C . GLY A 1 160 ? -41.872 -6.951 49.411 1.00 96.75 160 GLY A C 1
ATOM 1288 O O . GLY A 1 160 ? -42.703 -6.379 50.114 1.00 96.75 160 GLY A O 1
ATOM 1289 N N . ASN A 1 161 ? -41.530 -8.227 49.606 1.00 96.38 161 ASN A N 1
ATOM 1290 C CA . ASN A 1 161 ? -42.112 -9.048 50.670 1.00 96.38 161 ASN A CA 1
ATOM 1291 C C . ASN A 1 161 ? -41.802 -8.467 52.060 1.00 96.38 161 ASN A C 1
ATOM 1293 O O . ASN A 1 161 ? -42.700 -8.340 52.890 1.00 96.38 161 ASN A O 1
ATOM 1297 N N . THR A 1 162 ? -40.554 -8.055 52.307 1.00 95.25 162 THR A N 1
ATOM 1298 C CA . THR A 1 162 ? -40.162 -7.400 53.565 1.00 95.25 162 THR A CA 1
ATOM 1299 C C . THR A 1 162 ? -40.906 -6.082 53.769 1.00 95.25 162 THR A C 1
ATOM 1301 O O . THR A 1 162 ? -41.385 -5.822 54.867 1.00 95.25 162 THR A O 1
ATOM 1304 N N . ALA A 1 163 ? -41.064 -5.266 52.725 1.00 96.44 163 ALA A N 1
ATOM 1305 C CA . ALA A 1 163 ? -41.818 -4.018 52.792 1.00 96.44 163 ALA A CA 1
ATOM 1306 C C . ALA A 1 163 ? -43.295 -4.261 53.139 1.00 96.44 163 ALA A C 1
ATOM 1308 O O . ALA A 1 163 ? -43.879 -3.505 53.915 1.00 96.44 163 ALA A O 1
ATOM 1309 N N . GLN A 1 164 ? -43.893 -5.340 52.626 1.00 96.50 164 GLN A N 1
ATOM 1310 C CA . GLN A 1 164 ? -45.254 -5.730 52.985 1.00 96.50 164 GLN A CA 1
ATOM 1311 C C . GLN A 1 164 ? -45.358 -6.148 54.458 1.00 96.50 164 GLN A C 1
ATOM 1313 O O . GLN A 1 164 ? -46.292 -5.716 55.132 1.00 96.50 164 GLN A O 1
ATOM 1318 N N . ILE A 1 165 ? -44.400 -6.935 54.964 1.00 95.88 165 ILE A N 1
ATOM 1319 C CA . ILE A 1 165 ? -44.343 -7.327 56.383 1.00 95.88 165 ILE A CA 1
ATOM 1320 C C . ILE A 1 165 ? -44.193 -6.089 57.270 1.00 95.88 165 ILE A C 1
ATOM 1322 O O . ILE A 1 165 ? -44.977 -5.911 58.196 1.00 95.88 165 ILE A O 1
ATOM 1326 N N . LEU A 1 166 ? -43.254 -5.194 56.945 1.00 94.44 166 LEU A N 1
ATOM 1327 C CA . LEU A 1 166 ? -43.053 -3.941 57.676 1.00 94.44 166 LEU A CA 1
ATOM 1328 C C . LEU A 1 166 ? -44.322 -3.084 57.701 1.00 94.44 166 LEU A C 1
ATOM 1330 O O . LEU A 1 166 ? -44.645 -2.498 58.724 1.00 94.44 166 LEU A O 1
ATOM 1334 N N . ASN A 1 167 ? -45.074 -3.027 56.602 1.00 95.31 167 ASN A N 1
ATOM 1335 C CA . ASN A 1 167 ? -46.335 -2.290 56.559 1.00 95.31 167 ASN A CA 1
ATOM 1336 C C . ASN A 1 167 ? -47.428 -2.914 57.444 1.00 95.31 167 ASN A C 1
ATOM 1338 O O . ASN A 1 167 ? -48.263 -2.187 57.975 1.00 95.31 167 ASN A O 1
ATOM 1342 N N . VAL A 1 168 ? -47.456 -4.242 57.593 1.00 95.69 168 VAL A N 1
ATOM 1343 C CA . VAL A 1 168 ? -48.374 -4.907 58.534 1.00 95.69 168 VAL A CA 1
ATOM 1344 C C . VAL A 1 168 ? -47.953 -4.614 59.973 1.00 95.69 168 VAL A C 1
ATOM 1346 O O . VAL A 1 168 ? -48.778 -4.147 60.751 1.00 95.69 168 VAL A O 1
ATOM 1349 N N . GLU A 1 169 ? -46.670 -4.791 60.286 1.00 95.56 169 GLU A N 1
ATOM 1350 C CA . GLU A 1 169 ? -46.098 -4.532 61.611 1.00 95.56 169 GLU A CA 1
ATOM 1351 C C . GLU A 1 169 ? -46.318 -3.075 62.051 1.00 95.56 169 GLU A C 1
ATOM 1353 O O . GLU A 1 169 ? -46.758 -2.823 63.165 1.00 95.56 169 GLU A O 1
ATOM 1358 N N . LEU A 1 170 ? -46.105 -2.099 61.161 1.00 96.06 170 LEU A N 1
ATOM 1359 C CA . LEU A 1 170 ? -46.361 -0.684 61.455 1.00 96.06 170 LEU A CA 1
ATOM 1360 C C . LEU A 1 170 ? -47.836 -0.405 61.774 1.00 96.06 170 LEU A C 1
ATOM 1362 O O . LEU A 1 170 ? -48.125 0.408 62.650 1.00 96.06 170 LEU A O 1
ATOM 1366 N N . LYS A 1 171 ? -48.775 -1.074 61.092 1.00 95.31 171 LYS A N 1
ATOM 1367 C CA . LYS A 1 171 ? -50.211 -0.943 61.392 1.00 95.31 171 LYS A CA 1
ATOM 1368 C C . LYS A 1 171 ? -50.566 -1.560 62.741 1.00 95.31 171 LYS A C 1
ATOM 1370 O O . LYS A 1 171 ? -51.391 -1.005 63.460 1.00 95.31 171 LYS A O 1
ATOM 1375 N N . GLU A 1 172 ? -49.959 -2.692 63.080 1.00 94.88 172 GLU A N 1
ATOM 1376 C CA . GLU A 1 172 ? -50.159 -3.342 64.375 1.00 94.88 172 GLU A CA 1
ATOM 1377 C C . GLU A 1 172 ? -49.572 -2.501 65.515 1.00 94.88 172 GLU A C 1
ATOM 1379 O O . GLU A 1 172 ? -50.256 -2.248 66.504 1.00 94.88 172 GLU A O 1
ATOM 1384 N N . GLN A 1 173 ? -48.367 -1.954 65.331 1.00 94.69 173 GLN A N 1
ATOM 1385 C CA . GLN A 1 173 ? -47.750 -1.018 66.274 1.00 94.69 173 GLN A CA 1
ATOM 1386 C C . GLN A 1 173 ? -48.559 0.274 66.430 1.00 94.69 173 GLN A C 1
ATOM 1388 O O . GLN A 1 173 ? -48.665 0.782 67.541 1.00 94.69 173 GLN A O 1
ATOM 1393 N N . GLN A 1 174 ? -49.170 0.796 65.361 1.00 94.25 174 GLN A N 1
ATOM 1394 C CA . GLN A 1 174 ? -50.067 1.950 65.462 1.00 94.25 174 GLN A CA 1
ATOM 1395 C C . GLN A 1 174 ? -51.281 1.645 66.348 1.00 94.25 174 GLN A C 1
ATOM 1397 O O . GLN A 1 174 ? -51.623 2.452 67.207 1.00 94.25 174 GLN A O 1
ATOM 1402 N N . LYS A 1 175 ? -51.883 0.462 66.192 1.00 94.50 175 LYS A N 1
ATOM 1403 C CA . LYS A 1 175 ? -52.990 0.027 67.047 1.00 94.50 175 LYS A CA 1
ATOM 1404 C C . LYS A 1 175 ? -52.549 -0.164 68.504 1.00 94.50 175 LYS A C 1
ATOM 1406 O O . LYS A 1 175 ? -53.254 0.255 69.412 1.00 94.50 175 LYS A O 1
ATOM 1411 N N . LEU A 1 176 ? -51.373 -0.755 68.730 1.00 93.69 176 LEU A N 1
ATOM 1412 C CA . LEU A 1 176 ? -50.808 -0.909 70.073 1.00 93.69 176 LEU A CA 1
ATOM 1413 C C . LEU A 1 176 ? -50.567 0.454 70.744 1.00 93.69 176 LEU A C 1
ATOM 1415 O O . LEU A 1 176 ? -50.786 0.595 71.942 1.00 93.69 176 LEU A O 1
ATOM 1419 N N . LEU A 1 177 ? -50.118 1.459 69.985 1.00 95.44 177 LEU A N 1
ATOM 1420 C CA . LEU A 1 177 ? -49.937 2.819 70.493 1.00 95.44 177 LEU A CA 1
ATOM 1421 C C . LEU A 1 177 ? -51.271 3.486 70.849 1.00 95.44 177 LEU A C 1
ATOM 1423 O O . LEU A 1 177 ? -51.322 4.172 71.863 1.00 95.44 177 LEU A O 1
ATOM 1427 N N . GLU A 1 178 ? -52.334 3.267 70.070 1.00 94.88 178 GLU A N 1
ATOM 1428 C CA . GLU A 1 178 ? -53.689 3.730 70.415 1.00 94.88 178 GLU A CA 1
ATOM 1429 C C . GLU A 1 178 ? -54.196 3.067 71.709 1.00 94.88 178 GLU A C 1
ATOM 1431 O O . GLU A 1 178 ? -54.690 3.756 72.597 1.00 94.88 178 GLU A O 1
ATOM 1436 N N . GLU A 1 179 ? -54.009 1.751 71.868 1.00 93.94 179 GLU A N 1
ATOM 1437 C CA . GLU A 1 179 ? -54.369 1.038 73.106 1.00 93.94 179 GLU A CA 1
ATOM 1438 C C . GLU A 1 179 ? -53.545 1.527 74.313 1.00 93.94 179 GLU A C 1
ATOM 1440 O O . GLU A 1 179 ? -54.078 1.694 75.411 1.00 93.94 179 GLU A O 1
ATOM 1445 N N . LEU A 1 180 ? -52.251 1.804 74.115 1.00 93.94 180 LEU A N 1
ATOM 1446 C CA . LEU A 1 180 ? -51.388 2.367 75.154 1.00 93.94 180 LEU A CA 1
ATOM 1447 C C . LEU A 1 180 ? -51.823 3.783 75.558 1.00 93.94 180 LEU A C 1
ATOM 1449 O O . LEU A 1 180 ? -51.777 4.099 76.744 1.00 93.94 180 LEU A O 1
ATOM 1453 N N . ASP A 1 181 ? -52.234 4.623 74.605 1.00 94.62 181 ASP A N 1
ATOM 1454 C CA . ASP A 1 181 ? -52.754 5.971 74.868 1.00 94.62 181 ASP A CA 1
ATOM 1455 C C . ASP A 1 181 ? -54.029 5.902 75.724 1.00 94.62 181 ASP A C 1
ATOM 1457 O O . ASP A 1 181 ? -54.115 6.555 76.765 1.00 94.62 181 ASP A O 1
ATOM 1461 N N . GLU A 1 182 ? -54.957 4.997 75.385 1.00 93.81 182 GLU A N 1
ATOM 1462 C CA . GLU A 1 182 ? -56.147 4.741 76.207 1.00 93.81 182 GLU A CA 1
ATOM 1463 C C . GLU A 1 182 ? -55.797 4.277 77.630 1.00 93.81 182 GLU A C 1
ATOM 1465 O O . GLU A 1 182 ? -56.459 4.657 78.602 1.00 93.81 182 GLU A O 1
ATOM 1470 N N . ASP A 1 183 ? -54.788 3.421 77.782 1.00 93.75 183 ASP A N 1
ATOM 1471 C CA . ASP A 1 183 ? -54.357 2.941 79.094 1.00 93.75 183 ASP A CA 1
ATOM 1472 C C . ASP A 1 183 ? -53.647 4.033 79.908 1.00 93.75 183 ASP A C 1
ATOM 1474 O O . ASP A 1 183 ? -53.864 4.127 81.122 1.00 93.75 183 ASP A O 1
ATOM 1478 N N . ILE A 1 184 ? -52.870 4.904 79.256 1.00 93.88 184 ILE A N 1
ATOM 1479 C CA . ILE A 1 184 ? -52.288 6.102 79.874 1.00 93.88 184 ILE A CA 1
ATOM 1480 C C . ILE A 1 184 ? -53.399 7.035 80.364 1.00 93.88 184 ILE A C 1
ATOM 1482 O O . ILE A 1 184 ? -53.332 7.488 81.510 1.00 93.88 184 ILE A O 1
ATOM 1486 N N . ASP A 1 185 ? -54.440 7.269 79.564 1.00 94.00 185 ASP A N 1
ATOM 1487 C CA . ASP A 1 185 ? -55.591 8.087 79.955 1.00 94.00 185 ASP A CA 1
ATOM 1488 C C . ASP A 1 185 ? -56.318 7.502 81.180 1.00 94.00 185 ASP A C 1
ATOM 1490 O O . ASP A 1 185 ? -56.590 8.218 82.152 1.00 94.00 185 ASP A O 1
ATOM 1494 N N . LYS A 1 186 ? -56.554 6.181 81.214 1.00 92.50 186 LYS A N 1
ATOM 1495 C CA . LYS A 1 186 ? -57.158 5.495 82.377 1.00 92.50 186 LYS A CA 1
ATOM 1496 C C . LYS A 1 186 ? -56.297 5.620 83.636 1.00 92.50 186 LYS A C 1
ATOM 1498 O O . LYS A 1 186 ? -56.823 5.855 84.730 1.00 92.50 186 LYS A O 1
ATOM 1503 N N . GLU A 1 187 ? -54.981 5.439 83.526 1.00 92.88 187 GLU A N 1
ATOM 1504 C CA . GLU A 1 187 ? -54.070 5.605 84.664 1.00 92.88 187 GLU A CA 1
ATOM 1505 C C . GLU A 1 187 ? -53.986 7.073 85.113 1.00 92.88 187 GLU A C 1
ATOM 1507 O O . GLU A 1 187 ? -53.971 7.346 86.318 1.00 92.88 187 GLU A O 1
ATOM 1512 N N . ALA A 1 188 ? -54.045 8.037 84.188 1.00 90.50 188 ALA A N 1
ATOM 1513 C CA . ALA A 1 188 ? -54.134 9.459 84.510 1.00 90.50 188 ALA A CA 1
ATOM 1514 C C . ALA A 1 188 ? -55.426 9.795 85.278 1.00 90.50 188 ALA A C 1
ATOM 1516 O O . ALA A 1 188 ? -55.388 10.544 86.260 1.00 90.50 188 ALA A O 1
ATOM 1517 N N . GLU A 1 189 ? -56.570 9.209 84.910 1.00 91.75 189 GLU A N 1
ATOM 1518 C CA . GLU A 1 189 ? -57.824 9.346 85.663 1.00 91.75 189 GLU A CA 1
ATOM 1519 C C . GLU A 1 189 ? -57.726 8.767 87.083 1.00 91.75 189 GLU A C 1
ATOM 1521 O O . GLU A 1 189 ? -58.138 9.419 88.053 1.00 91.75 189 GLU A O 1
ATOM 1526 N N . LYS A 1 190 ? -57.139 7.571 87.242 1.00 90.81 190 LYS A N 1
ATOM 1527 C CA . LYS A 1 190 ? -56.903 6.968 88.567 1.00 90.81 190 LYS A CA 1
ATOM 1528 C C . LYS A 1 190 ? -55.987 7.841 89.418 1.00 90.81 190 LYS A C 1
ATOM 1530 O O . LYS A 1 190 ? -56.302 8.095 90.585 1.00 90.81 190 LYS A O 1
ATOM 1535 N N . LEU A 1 191 ? -54.889 8.340 88.847 1.00 90.00 191 LEU A N 1
ATOM 1536 C CA . LEU A 1 191 ? -53.978 9.266 89.520 1.00 90.00 191 LEU A CA 1
ATOM 1537 C C . LEU A 1 191 ? -54.699 10.553 89.939 1.00 90.00 191 LEU A C 1
ATOM 1539 O O . LEU A 1 191 ? -54.564 10.979 91.088 1.00 90.00 191 LEU A O 1
ATOM 1543 N N . ASN A 1 192 ? -55.537 11.128 89.073 1.00 89.69 192 ASN A N 1
ATOM 1544 C CA . ASN A 1 192 ? -56.371 12.286 89.404 1.00 89.69 192 ASN A CA 1
ATOM 1545 C C . ASN A 1 192 ? -57.347 11.992 90.556 1.00 89.69 192 ASN A C 1
ATOM 1547 O O . ASN A 1 192 ? -57.519 12.816 91.462 1.00 89.69 192 ASN A O 1
ATOM 1551 N N . PHE A 1 193 ? -57.965 10.808 90.582 1.00 88.50 193 PHE A N 1
ATOM 1552 C CA . PHE A 1 193 ? -58.828 10.385 91.684 1.00 88.50 193 PHE A CA 1
ATOM 1553 C C . PHE A 1 193 ? -58.057 10.249 93.003 1.00 88.50 193 PHE A C 1
ATOM 1555 O O . PHE A 1 193 ? -58.517 10.749 94.036 1.00 88.50 193 PHE A O 1
ATOM 1562 N N . VAL A 1 194 ? -56.871 9.629 92.975 1.00 90.00 194 VAL A N 1
ATOM 1563 C CA . VAL A 1 194 ? -55.973 9.525 94.135 1.00 90.00 194 VAL A CA 1
ATOM 1564 C C . VAL A 1 194 ? -55.588 10.916 94.633 1.00 90.00 194 VAL A C 1
ATOM 1566 O O . VAL A 1 194 ? -55.739 11.199 95.822 1.00 90.00 194 VAL A O 1
ATOM 1569 N N . MET A 1 195 ? -55.196 11.821 93.736 1.00 82.69 195 MET A N 1
ATOM 1570 C CA . MET A 1 195 ? -54.836 13.199 94.074 1.00 82.69 195 MET A CA 1
ATOM 1571 C C . MET A 1 195 ? -56.013 13.965 94.696 1.00 82.69 195 MET A C 1
ATOM 1573 O O . MET A 1 195 ? -55.849 14.662 95.696 1.00 82.69 195 MET A O 1
ATOM 1577 N N . LYS A 1 196 ? -57.237 13.778 94.190 1.00 84.50 196 LYS A N 1
ATOM 1578 C CA . LYS A 1 196 ? -58.458 14.366 94.768 1.00 84.50 196 LYS A CA 1
ATOM 1579 C C . LYS A 1 196 ? -58.767 13.815 96.163 1.00 84.50 196 LYS A C 1
ATOM 1581 O O . LYS A 1 196 ? -59.242 14.555 97.027 1.00 84.50 196 LYS A O 1
ATOM 1586 N N . ARG A 1 197 ? -58.505 12.526 96.403 1.00 81.06 197 ARG A N 1
ATOM 1587 C CA . ARG A 1 197 ? -58.669 11.872 97.712 1.00 81.06 197 ARG A CA 1
ATOM 1588 C C . ARG A 1 197 ? -57.617 12.358 98.710 1.00 81.06 197 ARG A C 1
ATOM 1590 O O . ARG A 1 197 ? -57.979 12.691 99.834 1.00 81.06 197 ARG A O 1
ATOM 1597 N N . MET A 1 198 ? -56.366 12.496 98.269 1.00 75.62 198 MET A N 1
ATOM 1598 C CA . MET A 1 198 ? -55.269 13.123 99.014 1.00 75.62 198 MET A CA 1
ATOM 1599 C C . MET A 1 198 ? -55.616 14.572 99.381 1.00 75.62 198 MET A C 1
ATOM 1601 O O . MET A 1 198 ? -55.514 14.958 100.540 1.00 75.62 198 MET A O 1
ATOM 1605 N N . GLY A 1 199 ? -56.128 15.353 98.424 1.00 73.56 199 GLY A N 1
ATOM 1606 C CA . GLY A 1 199 ? -56.591 16.722 98.650 1.00 73.56 199 GLY A CA 1
ATOM 1607 C C . GLY A 1 199 ? -57.763 16.805 99.631 1.00 73.56 199 GLY A C 1
ATOM 1608 O O . GLY A 1 199 ? -57.801 17.709 100.462 1.00 73.56 199 GLY A O 1
ATOM 1609 N N . LYS A 1 200 ? -58.699 15.844 99.599 1.00 72.56 200 LYS A N 1
ATOM 1610 C CA . LYS A 1 200 ? -59.750 15.734 100.621 1.00 72.56 200 LYS A CA 1
ATOM 1611 C C . LYS A 1 200 ? -59.160 15.422 101.991 1.00 72.56 200 LYS A C 1
ATOM 1613 O O . LYS A 1 200 ? -59.479 16.157 102.908 1.00 72.56 200 LYS A O 1
ATOM 1618 N N . LEU A 1 201 ? -58.297 14.413 102.125 1.00 67.12 201 LEU A N 1
ATOM 1619 C CA . LEU A 1 201 ? -57.654 14.056 103.400 1.00 67.12 201 LEU A CA 1
ATOM 1620 C C . LEU A 1 201 ? -56.861 15.229 103.992 1.00 67.12 201 LEU A C 1
ATOM 1622 O O . LEU A 1 201 ? -56.984 15.516 105.178 1.00 67.12 201 LEU A O 1
ATOM 1626 N N . LEU A 1 202 ? -56.130 15.971 103.156 1.00 61.59 202 LEU A N 1
ATOM 1627 C CA . LEU A 1 202 ? -55.453 17.206 103.562 1.00 61.59 202 LEU A CA 1
ATOM 1628 C C . LEU A 1 202 ? -56.442 18.292 104.013 1.00 61.59 202 LEU A C 1
ATOM 1630 O O . LEU A 1 202 ? -56.160 19.034 104.948 1.00 61.59 202 LEU A O 1
ATOM 1634 N N . LYS A 1 203 ? -57.622 18.370 103.390 1.00 58.59 203 LYS A N 1
ATOM 1635 C CA . LYS A 1 203 ? -58.678 19.331 103.741 1.00 58.59 203 LYS A CA 1
ATOM 1636 C C . LYS A 1 203 ? -59.552 18.884 104.924 1.00 58.59 203 LYS A C 1
ATOM 1638 O O . LYS A 1 203 ? -60.258 19.723 105.476 1.00 58.59 203 LYS A O 1
ATOM 1643 N N . THR A 1 204 ? -59.529 17.604 105.327 1.00 51.66 204 THR A N 1
ATOM 1644 C CA . THR A 1 204 ? -60.350 17.075 106.438 1.00 51.66 204 THR A CA 1
ATOM 1645 C C . THR A 1 204 ? -59.667 17.124 107.797 1.00 51.66 204 THR A C 1
ATOM 1647 O O . THR A 1 204 ? -60.264 16.659 108.766 1.00 51.66 204 THR A O 1
ATOM 1650 N N . SER A 1 205 ? -58.442 17.642 107.909 1.00 54.78 205 SER A N 1
ATOM 1651 C CA . SER A 1 205 ? -57.882 17.909 109.232 1.00 54.78 205 SER A CA 1
ATOM 1652 C C . SER A 1 205 ? -58.653 19.089 109.813 1.00 54.78 205 SER A C 1
ATOM 1654 O O . SER A 1 205 ? -58.447 20.236 109.408 1.00 54.78 205 SER A O 1
ATOM 1656 N N . ASP A 1 206 ? -59.640 18.762 110.649 1.00 63.50 206 ASP A N 1
ATOM 1657 C CA . ASP A 1 206 ? -60.636 19.660 111.216 1.00 63.50 206 ASP A CA 1
ATOM 1658 C C . ASP A 1 206 ? -59.917 20.827 111.891 1.00 63.50 206 ASP A C 1
ATOM 1660 O O . ASP A 1 206 ? -59.434 20.745 113.021 1.00 63.50 206 ASP A O 1
ATOM 1664 N N . SER A 1 207 ? -59.751 21.915 111.136 1.00 62.97 207 SER A N 1
ATOM 1665 C CA . SER A 1 207 ? -58.849 23.004 111.506 1.00 62.97 207 SER A CA 1
ATOM 1666 C C . SER A 1 207 ? -59.310 23.675 112.799 1.00 62.97 207 SER A C 1
ATOM 1668 O O . SER A 1 207 ? -58.508 24.289 113.496 1.00 62.97 207 SER A O 1
ATOM 1670 N N . LYS A 1 208 ? -60.590 23.497 113.160 1.00 65.94 208 LYS A N 1
ATOM 1671 C CA . LYS A 1 208 ? -61.162 23.909 114.441 1.00 65.94 208 LYS A CA 1
ATOM 1672 C C . LYS A 1 208 ? -60.731 22.994 115.586 1.00 65.94 208 LYS A C 1
ATOM 1674 O O . LYS A 1 208 ? -60.370 23.517 116.632 1.00 65.94 208 LYS A O 1
ATOM 1679 N N . GLN A 1 209 ? -60.704 21.671 115.398 1.00 67.81 209 GLN A N 1
ATOM 1680 C CA . GLN A 1 209 ? -60.161 20.740 116.397 1.00 67.81 209 GLN A CA 1
ATOM 1681 C C . GLN A 1 209 ? -58.653 20.915 116.572 1.00 67.81 209 GLN A C 1
ATOM 1683 O O . GLN A 1 209 ? -58.186 20.946 117.703 1.00 67.81 209 GLN A O 1
ATOM 1688 N N . LEU A 1 210 ? -57.894 21.108 115.490 1.00 73.12 210 LEU A N 1
ATOM 1689 C CA . LEU A 1 210 ? -56.459 21.406 115.579 1.00 73.12 210 LEU A CA 1
ATOM 1690 C C . LEU A 1 210 ? -56.195 22.747 116.276 1.00 73.12 210 LEU A C 1
ATOM 1692 O O . LEU A 1 210 ? -55.346 22.814 117.160 1.00 73.12 210 LEU A O 1
ATOM 1696 N N . CYS A 1 211 ? -56.952 23.797 115.944 1.00 76.25 211 CYS A N 1
ATOM 1697 C CA . CYS A 1 211 ? -56.870 25.084 116.638 1.00 76.25 211 CYS A CA 1
ATOM 1698 C C . CYS A 1 211 ? -57.235 24.953 118.126 1.00 76.25 211 CYS A C 1
ATOM 1700 O O . CYS A 1 211 ? -56.556 25.524 118.975 1.00 76.25 211 CYS A O 1
ATOM 1702 N N . LEU A 1 212 ? -58.248 24.146 118.452 1.00 78.00 212 LEU A N 1
ATOM 1703 C CA . LEU A 1 212 ? -58.663 23.872 119.826 1.00 78.00 212 LEU A CA 1
ATOM 1704 C C . LEU A 1 212 ? -57.610 23.067 120.603 1.00 78.00 212 LEU A C 1
ATOM 1706 O O . LEU A 1 212 ? -57.325 23.410 121.746 1.00 78.00 212 LEU A O 1
ATOM 1710 N N . ILE A 1 213 ? -56.986 22.056 119.990 1.00 82.75 213 ILE A N 1
ATOM 1711 C CA . ILE A 1 213 ? -55.887 21.279 120.589 1.00 82.75 213 ILE A CA 1
ATOM 1712 C C . ILE A 1 213 ? -54.670 22.175 120.835 1.00 82.75 213 ILE A C 1
ATOM 1714 O O . ILE A 1 213 ? -54.108 22.152 121.928 1.00 82.75 213 ILE A O 1
ATOM 1718 N N . ILE A 1 214 ? -54.286 22.999 119.856 1.00 84.31 214 ILE A N 1
ATOM 1719 C CA . ILE A 1 214 ? -53.178 23.954 120.004 1.00 84.31 214 ILE A CA 1
ATOM 1720 C C . ILE A 1 214 ? -53.497 24.966 121.115 1.00 84.31 214 ILE A C 1
ATOM 1722 O O . ILE A 1 214 ? -52.664 25.192 121.990 1.00 84.31 214 ILE A O 1
ATOM 1726 N N . GLY A 1 215 ? -54.716 25.513 121.147 1.00 85.50 215 GLY A N 1
ATOM 1727 C CA . GLY A 1 215 ? -55.167 26.436 122.191 1.00 85.50 215 GLY A CA 1
ATOM 1728 C C . GLY A 1 215 ? -55.153 25.818 123.594 1.00 85.50 215 GLY A C 1
ATOM 1729 O O . GLY A 1 215 ? -54.638 26.433 124.527 1.00 85.50 215 GLY A O 1
ATOM 1730 N N . LEU A 1 216 ? -55.645 24.583 123.744 1.00 83.75 216 LEU A N 1
ATOM 1731 C CA . LEU A 1 216 ? -55.594 23.829 125.003 1.00 83.75 216 LEU A CA 1
ATOM 1732 C C . LEU A 1 216 ? -54.154 23.534 125.435 1.00 83.75 216 LEU A C 1
ATOM 1734 O O . LEU A 1 216 ? -53.824 23.704 126.607 1.00 83.75 216 LEU A O 1
ATOM 1738 N N . SER A 1 217 ? -53.281 23.146 124.503 1.00 85.19 217 SER A N 1
ATOM 1739 C CA . SER A 1 217 ? -51.867 22.898 124.795 1.00 85.19 217 SER A CA 1
ATOM 1740 C C . SER A 1 217 ? -51.149 24.167 125.263 1.00 85.19 217 SER A C 1
ATOM 1742 O O . SER A 1 217 ? -50.368 24.110 126.212 1.00 85.19 217 SER A O 1
ATOM 1744 N N . CYS A 1 218 ? -51.426 25.319 124.644 1.00 88.19 218 CYS A N 1
ATOM 1745 C CA . CYS A 1 218 ? -50.896 26.609 125.088 1.00 88.19 218 CYS A CA 1
ATOM 1746 C C . CYS A 1 218 ? -51.417 26.996 126.478 1.00 88.19 218 CYS A C 1
ATOM 1748 O O . CYS A 1 218 ? -50.643 27.478 127.302 1.00 88.19 218 CYS A O 1
ATOM 1750 N N . LEU A 1 219 ? -52.700 26.753 126.762 1.00 87.31 219 LEU A N 1
ATOM 1751 C CA . LEU A 1 219 ? -53.296 27.028 128.070 1.00 87.31 219 LEU A CA 1
ATOM 1752 C C . LEU A 1 219 ? -52.666 26.168 129.175 1.00 87.31 219 LEU A C 1
ATOM 1754 O O . LEU A 1 219 ? -52.324 26.689 130.233 1.00 87.31 219 LEU A O 1
ATOM 1758 N N . VAL A 1 220 ? -52.438 24.876 128.922 1.00 87.12 220 VAL A N 1
ATOM 1759 C CA . VAL A 1 220 ? -51.740 23.988 129.867 1.00 87.12 220 VAL A CA 1
ATOM 1760 C C . VAL A 1 220 ? -50.289 24.425 130.072 1.00 87.12 220 VAL A C 1
ATOM 1762 O O . VAL A 1 220 ? -49.830 24.480 131.209 1.00 87.12 220 VAL A O 1
ATOM 1765 N N . ALA A 1 221 ? -49.573 24.794 129.007 1.00 87.06 221 ALA A N 1
ATOM 1766 C CA . ALA A 1 221 ? -48.208 25.307 129.123 1.00 87.06 221 ALA A CA 1
ATOM 1767 C C . ALA A 1 221 ? -48.146 26.607 129.946 1.00 87.06 221 ALA A C 1
ATOM 1769 O O . ALA A 1 221 ? -47.247 26.769 130.768 1.00 87.06 221 ALA A O 1
ATOM 1770 N N . PHE A 1 222 ? -49.126 27.502 129.779 1.00 89.50 222 PHE A N 1
ATOM 1771 C CA . PHE A 1 222 ? -49.246 28.724 130.575 1.00 89.50 222 PHE A CA 1
ATOM 1772 C C . PHE A 1 222 ? -49.505 28.424 132.059 1.00 89.50 222 PHE A C 1
ATOM 1774 O O . PHE A 1 222 ? -48.871 29.023 132.925 1.00 89.50 222 PHE A O 1
ATOM 1781 N N . LEU A 1 223 ? -50.381 27.460 132.361 1.00 85.31 223 LEU A N 1
ATOM 1782 C CA . LEU A 1 223 ? -50.636 27.017 133.736 1.00 85.31 223 LEU A CA 1
ATOM 1783 C C . LEU A 1 223 ? -49.399 26.374 134.379 1.00 85.31 223 LEU A C 1
ATOM 1785 O O . LEU A 1 223 ? -49.089 26.680 135.527 1.00 85.31 223 LEU A O 1
ATOM 1789 N N . LEU A 1 224 ? -48.666 25.531 133.645 1.00 87.44 224 LEU A N 1
ATOM 1790 C CA . LEU A 1 224 ? -47.406 24.944 134.118 1.00 87.44 224 LEU A CA 1
ATOM 1791 C C . LEU A 1 224 ? -46.338 26.015 134.360 1.00 87.44 224 LEU A C 1
ATOM 1793 O O . LEU A 1 224 ? -45.631 25.953 135.362 1.00 87.44 224 LEU A O 1
ATOM 1797 N N . PHE A 1 225 ? -46.243 27.012 133.477 1.00 90.31 225 PHE A N 1
ATOM 1798 C CA . PHE A 1 225 ? -45.328 28.137 133.647 1.00 90.31 225 PHE A CA 1
ATOM 1799 C C . PHE A 1 225 ? -45.647 28.940 134.911 1.00 90.31 225 PHE A C 1
ATOM 1801 O O . PHE A 1 225 ? -44.734 29.254 135.667 1.00 90.31 225 PHE A O 1
ATOM 1808 N N . LEU A 1 226 ? -46.927 29.230 135.174 1.00 82.62 226 LEU A N 1
ATOM 1809 C CA . LEU A 1 226 ? -47.359 29.917 136.396 1.00 82.62 226 LEU A CA 1
ATOM 1810 C C . LEU A 1 226 ? -47.060 29.100 137.657 1.00 82.62 226 LEU A C 1
ATOM 1812 O O . LEU A 1 226 ? -46.582 29.664 138.633 1.00 82.62 226 LEU A O 1
ATOM 1816 N N . LEU A 1 227 ? -47.301 27.786 137.625 1.00 83.62 227 LEU A N 1
ATOM 1817 C CA . LEU A 1 227 ? -47.062 26.890 138.761 1.00 83.62 227 LEU A CA 1
ATOM 1818 C C . LEU A 1 227 ? -45.569 26.742 139.082 1.00 83.62 227 LEU A C 1
ATOM 1820 O O . LEU A 1 227 ? -45.210 26.610 140.241 1.00 83.62 227 LEU A O 1
ATOM 1824 N N . ILE A 1 228 ? -44.695 26.796 138.075 1.00 85.75 228 ILE A N 1
ATOM 1825 C CA . ILE A 1 228 ? -43.236 26.804 138.272 1.00 85.75 228 ILE A CA 1
ATOM 1826 C C . ILE A 1 228 ? -42.733 28.167 138.784 1.00 85.75 228 ILE A C 1
ATOM 1828 O O . ILE A 1 228 ? -41.707 28.216 139.457 1.00 85.75 228 ILE A O 1
ATOM 1832 N N . ASN A 1 229 ? -43.424 29.267 138.460 1.00 77.25 229 ASN A N 1
ATOM 1833 C CA . ASN A 1 229 ? -43.053 30.634 138.863 1.00 77.25 229 ASN A CA 1
ATOM 1834 C C . ASN A 1 229 ? -43.742 31.139 140.146 1.00 77.25 229 ASN A C 1
ATOM 1836 O O . ASN A 1 229 ? -43.527 32.295 140.516 1.00 77.25 229 ASN A O 1
ATOM 1840 N N . THR A 1 230 ? -44.574 30.320 140.795 1.00 69.62 230 THR A N 1
ATOM 1841 C CA . THR A 1 230 ? -45.236 30.615 142.080 1.00 69.62 230 THR A CA 1
ATOM 1842 C C . THR A 1 230 ? -44.648 29.724 143.164 1.00 69.62 230 THR A C 1
ATOM 1844 O O . THR A 1 230 ? -44.381 30.246 144.268 1.00 69.62 230 THR A O 1
#

pLDDT: mean 90.29, std 7.79, range [51.66, 97.12]

Secondary structure (DSSP, 8-state):
-HHHHHHHHHHHHHHHHS-TTT-HHHHHHHHHHHHHHHHHHHHHHHHHHHHHHHHHTTTT----HHHHHHHHHHHHHHHHHHHHHHHHHSSHHHHHHHHHHHHHHHHHHHHHHHHHHHHHHHHHHHHHHHHHHHHHHHHHHHHHHHHHHHHHHHHHHHHHHHHHHHHHHHHHHHHHHHHHHHHHHHHHHHHHHHHHHHHHHHHTS-HHHHHHHHHHHHHHHHHHHHHH--

Sequence (230 aa):
MQKLQGLFPEWRRLLQTENTARSERFKELHSELAGELEQLSLDLDDIHATISMVEGNRGTFQISDAELASRRRFVTESRQTLEQLQKDMRGPQTRAKLESDQKALLSSAASSARAREERQSRAVQDNQAFLDRQRQQQAQLMARQDEDLTELSLSAQRLGNTAQILNVELKEQQKLLEELDEDIDKEAEKLNFVMKRMGKLLKTSDSKQLCLIIGLSCLVAFLLFLLINT

Foldseek 3Di:
DVVCVVLLVVLVVCLPPHLCVPDPVNVVSLVVNVVVLVVVVVVLVVLVVVLVVCVVCVVVDVDDPVRSVVSVVVSVVSVVVSVVSVCVSVDPSSVVSNVVSVVVVVVVVVVVVVVVVVVVVVVVVVVVVVVVVVVVVVVVVVVVVVVVVVVVVVVVVVVVVVVVVVVVVVVVVVVVVVVVVVVVVVVVVVVVVVVVVVVVVVVPPVVVVVVVVVVVVVVVVVVVVVVVVD